Protein 6M6S (pdb70)

Structure (mmCIF, N/CA/C/O backbone):
data_6M6S
#
_entry.id   6M6S
#
_cell.length_a   33.775
_cell.length_b   93.090
_cell.length_c   133.823
_cell.angle_alpha   90.00
_cell.angle_beta   90.00
_cell.angle_gamma   90.00
#
_symmetry.space_group_name_H-M   'P 2 21 21'
#
loop_
_entity.id
_entity.type
_entity.pdbx_description
1 polymer 'Dicer Related Helicase'
2 polymer "RNA (5'-R(*(GTP)P*GP*CP*GP*CP*GP*CP*GP*CP*GP*CP*C)-3')"
3 non-polymer 'ZINC ION'
4 water water
#
loop_
_atom_site.group_PDB
_atom_site.id
_atom_site.type_symbol
_atom_site.label_atom_id
_atom_site.label_alt_id
_atom_site.label_comp_id
_atom_site.label_asym_id
_atom_site.label_entity_id
_atom_site.label_seq_id
_atom_site.pdbx_PDB_ins_code
_atom_site.Cartn_x
_atom_site.Cartn_y
_atom_site.Cartn_z
_atom_site.occupancy
_atom_site.B_iso_or_equiv
_atom_site.auth_seq_id
_atom_site.auth_comp_id
_atom_site.auth_asym_id
_atom_site.auth_atom_id
_atom_site.pdbx_PDB_model_num
ATOM 1 N N . ASN A 1 7 ? -26.870 -4.905 15.637 1.00 54.78 945 ASN A N 1
ATOM 2 C CA . ASN A 1 7 ? -26.058 -5.956 15.031 1.00 51.36 945 ASN A CA 1
ATOM 3 C C . ASN A 1 7 ? -24.556 -5.644 15.213 1.00 47.85 945 ASN A C 1
ATOM 4 O O . ASN A 1 7 ? -24.131 -4.500 14.993 1.00 50.06 945 ASN A O 1
ATOM 6 N N . LYS A 1 8 ? -23.776 -6.639 15.651 1.00 40.20 946 LYS A N 1
ATOM 7 C CA . LYS A 1 8 ? -22.355 -6.429 15.892 1.00 33.36 946 LYS A CA 1
ATOM 8 C C . LYS A 1 8 ? -21.558 -6.723 14.616 1.00 29.99 946 LYS A C 1
ATOM 9 O O . LYS A 1 8 ? -21.565 -7.848 14.077 1.00 29.56 946 LYS A O 1
ATOM 11 N N . ILE A 1 9 ? -20.874 -5.686 14.139 1.00 25.45 947 ILE A N 1
ATOM 12 C CA . ILE A 1 9 ? -20.070 -5.727 12.926 1.00 18.13 947 ILE A CA 1
ATOM 13 C C . ILE A 1 9 ? -18.608 -5.914 13.373 1.00 15.87 947 ILE A C 1
ATOM 14 O O . ILE A 1 9 ? -18.195 -5.305 14.394 1.00 20.21 947 ILE A O 1
ATOM 19 N N . TYR A 1 10 ? -17.857 -6.768 12.672 1.00 13.99 948 TYR A N 1
ATOM 20 C CA . TYR A 1 10 ? -16.446 -7.001 12.965 1.00 14.63 948 TYR A CA 1
ATOM 21 C C . TYR A 1 10 ? -15.574 -6.563 11.808 1.00 17.49 948 TYR A C 1
ATOM 22 O O . TYR A 1 10 ? -15.991 -6.643 10.626 1.00 16.88 948 TYR A O 1
ATOM 31 N N . LYS A 1 11 ? -14.353 -6.117 12.110 1.00 12.59 949 LYS A N 1
ATOM 32 C CA . LYS A 1 11 ? -13.366 -5.967 11.011 1.00 12.28 949 LYS A CA 1
ATOM 33 C C . LYS A 1 11 ? -12.565 -7.251 10.915 1.00 12.78 949 LYS A C 1
ATOM 34 O O . LYS A 1 11 ? -12.294 -7.886 11.953 1.00 14.29 949 LYS A O 1
ATOM 40 N N . LEU A 1 12 ? -12.256 -7.685 9.687 1.00 9.54 950 LEU A N 1
ATOM 41 C CA . LEU A 1 12 ? -11.477 -8.896 9.430 1.00 9.68 950 LEU A CA 1
ATOM 42 C C . LEU A 1 12 ? -10.063 -8.430 9.054 1.00 14.45 950 LEU A C 1
ATOM 43 O O . LEU A 1 12 ? -9.912 -7.647 8.100 1.00 14.18 950 LEU A O 1
ATOM 48 N N . MET A 1 13 ? -9.063 -8.786 9.873 1.00 11.98 951 MET A N 1
ATOM 49 C CA . MET A 1 13 ? -7.689 -8.279 9.682 1.00 11.06 951 MET A CA 1
ATOM 50 C C . MET A 1 13 ? -6.744 -9.414 9.457 1.00 11.88 951 MET A C 1
ATOM 51 O O . MET A 1 13 ? -6.970 -10.559 9.888 1.00 12.80 951 MET A O 1
ATOM 56 N N . CYS A 1 14 ? -5.604 -9.104 8.815 1.00 10.72 952 CYS A N 1
ATOM 57 C CA . CYS A 1 14 ? -4.526 -10.105 8.696 1.00 9.07 952 CYS A CA 1
ATOM 58 C C . CYS A 1 14 ? -4.045 -10.441 10.076 1.00 13.23 952 CYS A C 1
ATOM 59 O O . CYS A 1 14 ? -3.667 -9.542 10.833 1.00 14.76 952 CYS A O 1
ATOM 62 N N . SER A 1 15 ? -3.959 -11.743 10.373 1.00 13.18 953 SER A N 1
ATOM 63 C CA A SER A 1 15 ? -3.493 -12.203 11.703 0.55 16.48 953 SER A CA 1
ATOM 64 C CA B SER A 1 15 ? -3.483 -12.162 11.714 0.45 15.65 953 SER A CA 1
ATOM 65 C C . SER A 1 15 ? -2.029 -11.856 11.976 1.00 20.05 953 SER A C 1
ATOM 66 O O . SER A 1 15 ? -1.616 -11.748 13.095 1.00 22.41 953 SER A O 1
ATOM 71 N N . ASN A 1 16 ? -1.258 -11.649 10.932 1.00 13.26 954 ASN A N 1
ATOM 72 C CA . ASN A 1 16 ? 0.159 -11.355 11.056 1.00 15.19 954 ASN A CA 1
ATOM 73 C C . ASN A 1 16 ? 0.449 -9.868 11.177 1.00 19.63 954 ASN A C 1
ATOM 74 O O . ASN A 1 16 ? 1.134 -9.469 12.112 1.00 24.21 954 ASN A O 1
ATOM 79 N N . CYS A 1 17 ? -0.023 -9.046 10.225 1.00 14.09 955 CYS A N 1
ATOM 80 C CA . CYS A 1 17 ? 0.350 -7.619 10.218 1.00 14.55 955 CYS A CA 1
ATOM 81 C C . CYS A 1 17 ? -0.746 -6.618 10.681 1.00 14.12 955 CYS A C 1
ATOM 82 O O . CYS A 1 17 ? -0.484 -5.426 10.760 1.00 17.40 955 CYS A O 1
ATOM 85 N N . SER A 1 18 ? -1.938 -7.149 10.921 1.00 14.90 956 SER A N 1
ATOM 86 C CA . SER A 1 18 ? -3.106 -6.409 11.401 1.00 13.28 956 SER A CA 1
ATOM 87 C C . SER A 1 18 ? -3.696 -5.393 10.439 1.00 19.30 956 SER A C 1
ATOM 88 O O . SER A 1 18 ? -4.417 -4.496 10.886 1.00 23.88 956 SER A O 1
ATOM 91 N N . LYS A 1 19 ? -3.401 -5.489 9.153 1.00 13.40 957 LYS A N 1
ATOM 92 C CA . LYS A 1 19 ? -4.095 -4.643 8.204 1.00 11.03 957 LYS A CA 1
ATOM 93 C C . LYS A 1 19 ? -5.487 -5.209 7.930 1.00 12.61 957 LYS A C 1
ATOM 94 O O . LYS A 1 19 ? -5.722 -6.422 7.944 1.00 15.32 957 LYS A O 1
ATOM 100 N N . GLU A 1 20 ? -6.401 -4.290 7.609 1.00 12.43 958 GLU A N 1
ATOM 101 C CA . GLU A 1 20 ? -7.823 -4.638 7.481 1.00 11.25 958 GLU A CA 1
ATOM 102 C C . GLU A 1 20 ? -8.098 -5.166 6.081 1.00 13.38 958 GLU A C 1
ATOM 103 O O . GLU A 1 20 ? -7.615 -4.554 5.104 1.00 15.62 958 GLU A O 1
ATOM 109 N N . PHE A 1 21 ? -8.837 -6.273 5.947 1.00 10.32 959 PHE A N 1
ATOM 110 C CA . PHE A 1 21 ? -9.279 -6.720 4.603 1.00 11.24 959 PHE A CA 1
ATOM 111 C C . PHE A 1 21 ? -10.717 -6.287 4.336 1.00 13.88 959 PHE A C 1
ATOM 112 O O . PHE A 1 21 ? -10.989 -5.729 3.273 1.00 16.57 959 PHE A O 1
ATOM 120 N N . CYS A 1 22 ? -11.656 -6.453 5.277 1.00 12.61 960 CYS A N 1
ATOM 121 C CA . CYS A 1 22 ? -13.055 -6.141 4.987 1.00 11.62 960 CYS A CA 1
ATOM 122 C C . CYS A 1 22 ? -13.881 -6.269 6.226 1.00 13.62 960 CYS A C 1
ATOM 123 O O . CYS A 1 22 ? -13.336 -6.629 7.261 1.00 17.18 960 CYS A O 1
ATOM 126 N N . LYS A 1 23 ? -15.148 -5.909 6.150 1.00 13.81 961 LYS A N 1
ATOM 127 C CA A LYS A 1 23 ? -16.054 -6.088 7.291 0.62 15.10 961 LYS A CA 1
ATOM 128 C CA B LYS A 1 23 ? -16.065 -6.072 7.285 0.38 15.09 961 LYS A CA 1
ATOM 129 C C . LYS A 1 23 ? -16.801 -7.411 7.221 1.00 14.23 961 LYS A C 1
ATOM 130 O O . LYS A 1 23 ? -16.989 -7.980 6.162 1.00 13.88 961 LYS A O 1
ATOM 141 N N . SER A 1 24 ? -17.266 -7.871 8.395 1.00 12.27 962 SER A N 1
ATOM 142 C CA . SER A 1 24 ? -17.915 -9.186 8.521 1.00 12.84 962 SER A CA 1
ATOM 143 C C . SER A 1 24 ? -19.188 -9.291 7.645 1.00 18.32 962 SER A C 1
ATOM 144 O O . SER A 1 24 ? -19.554 -10.401 7.213 1.00 15.46 962 SER A O 1
ATOM 147 N N . ILE A 1 25 ? -19.840 -8.164 7.383 1.00 14.67 963 ILE A N 1
ATOM 148 C CA . ILE A 1 25 ? -21.135 -8.155 6.687 1.00 14.67 963 ILE A CA 1
ATOM 149 C C . ILE A 1 25 ? -20.932 -8.619 5.229 1.00 16.33 963 ILE A C 1
ATOM 150 O O . ILE A 1 25 ? -21.939 -8.882 4.548 1.00 17.30 963 ILE A O 1
ATOM 155 N N . TYR A 1 26 ? -19.682 -8.679 4.754 1.00 13.47 964 TYR A N 1
ATOM 156 C CA . TYR A 1 26 ? -19.402 -9.101 3.356 1.00 14.21 964 TYR A CA 1
ATOM 157 C C . TYR A 1 26 ? -19.045 -10.569 3.207 1.00 13.11 964 TYR A C 1
ATOM 158 O O . TYR A 1 26 ? -18.834 -11.057 2.073 1.00 15.28 964 TYR A O 1
ATOM 167 N N . ILE A 1 27 ? -18.964 -11.321 4.308 1.00 11.82 965 ILE A N 1
ATOM 168 C CA . ILE A 1 27 ? -18.659 -12.726 4.194 1.00 10.00 965 ILE A CA 1
ATOM 169 C C . ILE A 1 27 ? -19.961 -13.482 4.028 1.00 13.77 965 ILE A C 1
ATOM 170 O O . ILE A 1 27 ? -20.876 -13.350 4.854 1.00 13.52 965 ILE A O 1
ATOM 175 N N . LYS A 1 28 ? -20.085 -14.274 2.946 1.00 14.70 966 LYS A N 1
ATOM 176 C CA . LYS A 1 28 ? -21.288 -15.039 2.699 1.00 12.17 966 LYS A CA 1
ATOM 177 C C . LYS A 1 28 ? -20.898 -16.424 2.176 1.00 14.40 966 LYS A C 1
ATOM 178 O O . LYS A 1 28 ? -19.786 -16.591 1.630 1.00 12.35 966 LYS A O 1
ATOM 184 N N . LYS A 1 29 ? -21.770 -17.418 2.426 1.00 11.90 967 LYS A N 1
ATOM 185 C CA . LYS A 1 29 ? -21.440 -18.832 2.102 1.00 12.58 967 LYS A CA 1
ATOM 186 C C . LYS A 1 29 ? -22.044 -19.292 0.779 1.00 15.05 967 LYS A C 1
ATOM 187 O O . LYS A 1 29 ? -23.188 -18.951 0.456 1.00 17.14 967 LYS A O 1
ATOM 193 N N . VAL A 1 30 ? -21.294 -20.163 0.092 1.00 13.39 968 VAL A N 1
ATOM 194 C CA . VAL A 1 30 ? -21.799 -20.850 -1.103 1.00 13.90 968 VAL A CA 1
ATOM 195 C C . VAL A 1 30 ? -21.418 -22.321 -0.912 1.00 18.38 968 VAL A C 1
ATOM 196 O O . VAL A 1 30 ? -20.221 -22.621 -1.007 1.00 15.93 968 VAL A O 1
ATOM 200 N N . PHE A 1 31 ? -22.381 -23.209 -0.600 1.00 18.14 969 PHE A N 1
ATOM 201 C CA . PHE A 1 31 ? -22.028 -24.629 -0.305 1.00 17.01 969 PHE A CA 1
ATOM 202 C C . PHE A 1 31 ? -20.800 -24.746 0.603 1.00 20.29 969 PHE A C 1
ATOM 203 O O . PHE A 1 31 ? -19.811 -25.447 0.308 1.00 18.10 969 PHE A O 1
ATOM 211 N N . SER A 1 32 ? -20.858 -24.014 1.720 1.00 15.53 970 SER A N 1
ATOM 212 C CA . SER A 1 32 ? -19.826 -24.080 2.763 1.00 14.61 970 SER A CA 1
ATOM 213 C C . SER A 1 32 ? -18.447 -23.551 2.390 1.00 14.14 970 SER A C 1
ATOM 214 O O . SER A 1 32 ? -17.476 -23.769 3.148 1.00 14.20 970 SER A O 1
ATOM 217 N N . ASN A 1 33 ? -18.381 -22.768 1.305 1.00 12.46 971 ASN A N 1
ATOM 218 C CA . ASN A 1 33 ? -17.227 -21.981 0.965 1.00 12.56 971 ASN A CA 1
ATOM 219 C C . ASN A 1 33 ? -17.521 -20.562 1.437 1.00 13.67 971 ASN A C 1
ATOM 220 O O . ASN A 1 33 ? -18.545 -19.972 1.011 1.00 12.79 971 ASN A O 1
ATOM 225 N N . TYR A 1 34 ? -16.650 -20.008 2.253 1.00 10.96 972 TYR A N 1
ATOM 226 C CA . TYR A 1 34 ? -16.885 -18.682 2.843 1.00 8.65 972 TYR A CA 1
ATOM 227 C C . TYR A 1 34 ? -16.150 -17.645 2.091 1.00 9.91 972 TYR A C 1
ATOM 228 O O . TYR A 1 34 ? -14.900 -17.606 2.100 1.00 11.04 972 TYR A O 1
ATOM 237 N N . MET A 1 35 ? -16.903 -16.848 1.302 1.00 11.55 973 MET A N 1
ATOM 238 C CA . MET A 1 35 ? -16.266 -15.952 0.320 1.00 9.53 973 MET A CA 1
ATOM 239 C C . MET A 1 35 ? -16.526 -14.497 0.657 1.00 13.21 973 MET A C 1
ATOM 240 O O . MET A 1 35 ? -17.493 -14.149 1.407 1.00 12.44 973 MET A O 1
ATOM 245 N N . VAL A 1 36 ? -15.739 -13.609 0.052 1.00 12.21 974 VAL A N 1
ATOM 246 C CA . VAL A 1 36 ? -15.860 -12.195 0.376 1.00 10.43 974 VAL A CA 1
ATOM 247 C C . VAL A 1 36 ? -16.624 -11.563 -0.756 1.00 12.68 974 VAL A C 1
ATOM 248 O O . VAL A 1 36 ? -16.210 -11.710 -1.920 1.00 13.28 974 VAL A O 1
ATOM 252 N N . PHE A 1 37 ? -17.649 -10.776 -0.451 1.00 11.83 975 PHE A N 1
ATOM 253 C CA . PHE A 1 37 ? -18.451 -10.161 -1.514 1.00 11.69 975 PHE A CA 1
ATOM 254 C C . PHE A 1 37 ? -18.369 -8.635 -1.430 1.00 14.64 975 PHE A C 1
ATOM 255 O O . PHE A 1 37 ? -19.295 -7.950 -1.908 1.00 20.69 975 PHE A O 1
ATOM 263 N N . ASP A 1 38 ? -17.209 -8.106 -0.960 1.00 14.86 976 ASP A N 1
ATOM 264 C CA . ASP A 1 38 ? -16.950 -6.656 -0.985 1.00 14.60 976 ASP A CA 1
ATOM 265 C C . ASP A 1 38 ? -15.986 -6.415 -2.145 1.00 13.04 976 ASP A C 1
ATOM 266 O O . ASP A 1 38 ? -14.861 -6.897 -2.113 1.00 15.02 976 ASP A O 1
ATOM 271 N N . PRO A 1 39 ? -16.421 -5.732 -3.211 1.00 17.25 977 PRO A N 1
ATOM 272 C CA . PRO A 1 39 ? -15.477 -5.629 -4.336 1.00 17.09 977 PRO A CA 1
ATOM 273 C C . PRO A 1 39 ? -14.183 -4.866 -3.953 1.00 19.86 977 PRO A C 1
ATOM 274 O O . PRO A 1 39 ? -13.166 -5.050 -4.631 1.00 20.94 977 PRO A O 1
ATOM 278 N N . SER A 1 40 ? -14.225 -4.037 -2.902 1.00 17.34 978 SER A N 1
ATOM 279 C CA . SER A 1 40 ? -13.055 -3.302 -2.432 1.00 20.70 978 SER A CA 1
ATOM 280 C C . SER A 1 40 ? -11.936 -4.177 -1.876 1.00 16.87 978 SER A C 1
ATOM 281 O O . SER A 1 40 ? -10.756 -3.742 -1.719 1.00 17.35 978 SER A O 1
ATOM 284 N N . VAL A 1 41 ? -12.247 -5.436 -1.557 1.00 13.80 979 VAL A N 1
ATOM 285 C CA . VAL A 1 41 ? -11.282 -6.242 -0.809 1.00 10.75 979 VAL A CA 1
ATOM 286 C C . VAL A 1 41 ? -10.065 -6.588 -1.677 1.00 10.87 979 VAL A C 1
ATOM 287 O O . VAL A 1 41 ? -8.926 -6.806 -1.178 1.00 12.62 979 VAL A O 1
ATOM 291 N N . TRP A 1 42 ? -10.263 -6.597 -3.022 1.00 13.28 980 TRP A N 1
ATOM 292 C CA . TRP A 1 42 ? -9.164 -6.915 -3.887 1.00 10.94 980 TRP A CA 1
ATOM 293 C C . TRP A 1 42 ? -8.010 -5.909 -3.767 1.00 11.04 980 TRP A C 1
ATOM 294 O O . TRP A 1 42 ? -6.875 -6.273 -4.071 1.00 12.25 980 TRP A O 1
ATOM 305 N N . ARG A 1 43 ? -8.266 -4.665 -3.341 1.00 12.56 981 ARG A N 1
ATOM 306 C CA . ARG A 1 43 ? -7.193 -3.689 -3.182 1.00 12.02 981 ARG A CA 1
ATOM 307 C C . ARG A 1 43 ? -6.158 -4.151 -2.133 1.00 11.02 981 ARG A C 1
ATOM 308 O O . ARG A 1 43 ? -5.030 -3.606 -2.108 1.00 13.46 981 ARG A O 1
ATOM 316 N N . PHE A 1 44 ? -6.578 -5.084 -1.265 1.00 10.16 982 PHE A N 1
ATOM 317 C CA . PHE A 1 44 ? -5.695 -5.503 -0.175 1.00 10.50 982 PHE A CA 1
ATOM 318 C C . PHE A 1 44 ? -5.133 -6.898 -0.362 1.00 12.34 982 PHE A C 1
ATOM 319 O O . PHE A 1 44 ? -4.600 -7.500 0.572 1.00 12.38 982 PHE A O 1
ATOM 327 N N . LEU A 1 45 ? -5.093 -7.376 -1.608 1.00 13.67 983 LEU A N 1
ATOM 328 C CA . LEU A 1 45 ? -4.650 -8.733 -1.893 1.00 14.55 983 LEU A CA 1
ATOM 329 C C . LEU A 1 45 ? -3.731 -8.754 -3.087 1.00 17.86 983 LEU A C 1
ATOM 330 O O . LEU A 1 45 ? -4.031 -8.121 -4.120 1.00 22.49 983 LEU A O 1
ATOM 335 N N . HIS A 1 46 ? -2.596 -9.438 -2.978 1.00 15.27 984 HIS A N 1
ATOM 336 C CA . HIS A 1 46 ? -1.841 -9.826 -4.177 1.00 13.36 984 HIS A CA 1
ATOM 337 C C . HIS A 1 46 ? -2.475 -11.087 -4.692 1.00 12.94 984 HIS A C 1
ATOM 338 O O . HIS A 1 46 ? -2.857 -11.972 -3.912 1.00 15.65 984 HIS A O 1
ATOM 345 N N . VAL A 1 47 ? -2.471 -11.259 -6.018 1.00 13.96 985 VAL A N 1
ATOM 346 C CA . VAL A 1 47 ? -3.019 -12.463 -6.651 1.00 17.04 985 VAL A CA 1
ATOM 347 C C . VAL A 1 47 ? -1.876 -13.098 -7.415 1.00 20.83 985 VAL A C 1
ATOM 348 O O . VAL A 1 47 ? -1.204 -12.453 -8.265 1.00 21.97 985 VAL A O 1
ATOM 352 N N . GLU A 1 48 ? -1.620 -14.384 -7.166 1.00 16.80 986 GLU A N 1
ATOM 353 C CA A GLU A 1 48 ? -0.505 -15.051 -7.829 0.49 17.62 986 GLU A CA 1
ATOM 354 C CA B GLU A 1 48 ? -0.489 -15.047 -7.797 0.51 18.59 986 GLU A CA 1
ATOM 355 C C . GLU A 1 48 ? -0.868 -16.434 -8.275 1.00 17.87 986 GLU A C 1
ATOM 356 O O . GLU A 1 48 ? -1.493 -17.194 -7.520 1.00 19.66 986 GLU A O 1
ATOM 367 N N . SER A 1 49 ? -0.467 -16.772 -9.487 1.00 17.93 987 SER A N 1
ATOM 368 C CA . SER A 1 49 ? -0.789 -18.092 -10.043 1.00 20.02 987 SER A CA 1
ATOM 369 C C . SER A 1 49 ? -0.041 -19.190 -9.309 1.00 26.84 987 SER A C 1
ATOM 370 O O . SER A 1 49 ? 1.128 -19.005 -8.995 1.00 32.19 987 SER A O 1
ATOM 373 N N . LYS A 1 50 ? -0.713 -20.315 -9.019 1.00 26.48 988 LYS A N 1
ATOM 374 C CA . LYS A 1 50 ? -0.034 -21.523 -8.496 1.00 29.75 988 LYS A CA 1
ATOM 375 C C . LYS A 1 50 ? 0.735 -22.321 -9.541 1.00 33.62 988 LYS A C 1
ATOM 376 O O . LYS A 1 50 ? 1.490 -23.242 -9.199 1.00 37.28 988 LYS A O 1
ATOM 382 N N . ARG A 1 51 ? 0.533 -21.995 -10.815 1.00 31.31 989 ARG A N 1
ATOM 383 C CA . ARG A 1 51 ? 1.088 -22.805 -11.913 1.00 33.56 989 ARG A CA 1
ATOM 384 C C . ARG A 1 51 ? 0.831 -24.298 -11.684 1.00 34.58 989 ARG A C 1
ATOM 385 O O . ARG A 1 51 ? 1.710 -25.156 -11.953 1.00 37.01 989 ARG A O 1
ATOM 393 N N . LYS A 1 52 ? -0.395 -24.585 -11.246 1.00 29.16 990 LYS A N 1
ATOM 394 C CA . LYS A 1 52 ? -0.864 -25.952 -11.036 1.00 34.75 990 LYS A CA 1
ATOM 395 C C . LYS A 1 52 ? -2.392 -25.929 -10.926 1.00 30.63 990 LYS A C 1
ATOM 396 O O . LYS A 1 52 ? -2.962 -25.298 -10.008 1.00 26.78 990 LYS A O 1
ATOM 402 N N . VAL A 1 53 ? -3.063 -26.554 -11.889 1.00 28.59 991 VAL A N 1
ATOM 403 C CA . VAL A 1 53 ? -4.524 -26.572 -11.853 1.00 24.77 991 VAL A CA 1
ATOM 404 C C . VAL A 1 53 ? -5.031 -27.434 -10.699 1.00 26.03 991 VAL A C 1
ATOM 405 O O . VAL A 1 53 ? -4.442 -28.472 -10.403 1.00 28.01 991 VAL A O 1
ATOM 409 N N . SER A 1 54 ? -6.140 -27.018 -10.078 1.00 25.10 992 SER A N 1
ATOM 410 C CA . SER A 1 54 ? -6.774 -27.819 -9.035 1.00 22.36 992 SER A CA 1
ATOM 411 C C . SER A 1 54 ? -7.077 -29.228 -9.473 1.00 23.13 992 SER A C 1
ATOM 412 O O . SER A 1 54 ? -7.393 -29.488 -10.635 1.00 25.49 992 SER A O 1
ATOM 415 N N . LYS A 1 55 ? -6.987 -30.147 -8.516 1.00 24.00 993 LYS A N 1
ATOM 416 C CA . LYS A 1 55 ? -7.527 -31.474 -8.715 1.00 26.94 993 LYS A CA 1
ATOM 417 C C . LYS A 1 55 ? -9.056 -31.451 -8.756 1.00 26.51 993 LYS A C 1
ATOM 418 O O . LYS A 1 55 ? -9.642 -32.327 -9.371 1.00 28.70 993 LYS A O 1
ATOM 424 N N . TYR A 1 56 ? -9.691 -30.458 -8.131 1.00 24.29 994 TYR A N 1
ATOM 425 C CA . TYR A 1 56 ? -11.160 -30.379 -8.175 1.00 24.57 994 TYR A CA 1
ATOM 426 C C . TYR A 1 56 ? -11.575 -29.642 -9.463 1.00 21.38 994 TYR A C 1
ATOM 427 O O . TYR A 1 56 ? -11.249 -28.439 -9.586 1.00 24.11 994 TYR A O 1
ATOM 436 N N . LEU A 1 57 ? -12.258 -30.360 -10.374 1.00 24.37 995 LEU A N 1
ATOM 437 C CA . LEU A 1 57 ? -12.624 -29.780 -11.657 1.00 27.80 995 LEU A CA 1
ATOM 438 C C . LEU A 1 57 ? -14.127 -29.729 -11.797 1.00 24.63 995 LEU A C 1
ATOM 439 O O . LEU A 1 57 ? -14.762 -30.774 -11.978 1.00 34.84 995 LEU A O 1
ATOM 444 N N . SER A 1 58 ? -14.691 -28.529 -11.787 1.00 27.79 996 SER A N 1
ATOM 445 C CA . SER A 1 58 ? -16.124 -28.385 -12.005 1.00 28.72 996 SER A CA 1
ATOM 446 C C . SER A 1 58 ? -16.382 -27.076 -12.759 1.00 28.75 996 SER A C 1
ATOM 447 O O . SER A 1 58 ? -15.518 -26.208 -12.794 1.00 33.23 996 SER A O 1
ATOM 450 N N . GLU A 1 59 ? -17.544 -26.929 -13.394 1.00 27.86 997 GLU A N 1
ATOM 451 C CA . GLU A 1 59 ? -17.850 -25.634 -14.012 1.00 31.10 997 GLU A CA 1
ATOM 452 C C . GLU A 1 59 ? -18.201 -24.520 -13.033 1.00 31.87 997 GLU A C 1
ATOM 453 O O . GLU A 1 59 ? -17.796 -23.368 -13.238 1.00 30.34 997 GLU A O 1
ATOM 459 N N . ASP A 1 60 ? -18.931 -24.879 -11.977 1.00 28.29 998 ASP A N 1
ATOM 460 C CA . ASP A 1 60 ? -19.542 -23.893 -11.081 1.00 26.09 998 ASP A CA 1
ATOM 461 C C . ASP A 1 60 ? -18.699 -23.444 -9.894 1.00 22.53 998 ASP A C 1
ATOM 462 O O . ASP A 1 60 ? -19.084 -22.493 -9.171 1.00 23.48 998 ASP A O 1
ATOM 467 N N . ASN A 1 61 ? -17.562 -24.121 -9.657 1.00 21.39 999 ASN A N 1
ATOM 468 C CA . ASN A 1 61 ? -16.745 -23.799 -8.473 1.00 16.73 999 ASN A CA 1
ATOM 469 C C . ASN A 1 61 ? -15.308 -24.180 -8.822 1.00 20.46 999 ASN A C 1
ATOM 470 O O . ASN A 1 61 ? -14.989 -25.371 -8.917 1.00 23.27 999 ASN A O 1
ATOM 475 N N . GLN A 1 62 ? -14.503 -23.178 -9.156 1.00 17.39 1000 GLN A N 1
ATOM 476 C CA . GLN A 1 62 ? -13.156 -23.410 -9.691 1.00 19.35 1000 GLN A CA 1
ATOM 477 C C . GLN A 1 62 ? -12.131 -22.748 -8.766 1.00 14.83 1000 GLN A C 1
ATOM 478 O O . GLN A 1 62 ? -12.059 -21.504 -8.684 1.00 14.90 1000 GLN A O 1
ATOM 484 N N . PRO A 1 63 ? -11.326 -23.540 -8.032 1.00 14.81 1001 PRO A N 1
ATOM 485 C CA . PRO A 1 63 ? -10.211 -22.941 -7.276 1.00 16.48 1001 PRO A CA 1
ATOM 486 C C . PRO A 1 63 ? -9.082 -22.461 -8.208 1.00 14.78 1001 PRO A C 1
ATOM 487 O O . PRO A 1 63 ? -8.686 -23.234 -9.087 1.00 18.83 1001 PRO A O 1
ATOM 491 N N . LEU A 1 64 ? -8.664 -21.183 -8.049 1.00 14.46 1002 LEU A N 1
ATOM 492 C CA . LEU A 1 64 ? -7.763 -20.570 -9.011 1.00 16.96 1002 LEU A CA 1
ATOM 493 C C . LEU A 1 64 ? -6.560 -20.033 -8.231 1.00 16.06 1002 LEU A C 1
ATOM 494 O O . LEU A 1 64 ? -5.989 -20.780 -7.444 1.00 16.17 1002 LEU A O 1
ATOM 499 N N . SER A 1 65 ? -6.198 -18.768 -8.427 1.00 15.93 1003 SER A N 1
ATOM 500 C CA . SER A 1 65 ? -4.905 -18.198 -7.942 1.00 14.53 1003 SER A CA 1
ATOM 501 C C . SER A 1 65 ? -4.848 -18.128 -6.433 1.00 12.73 1003 SER A C 1
ATOM 502 O O . SER A 1 65 ? -5.871 -17.984 -5.770 1.00 14.74 1003 SER A O 1
ATOM 505 N N . ASP A 1 66 ? -3.642 -18.198 -5.885 1.00 15.65 1004 ASP A N 1
ATOM 506 C CA . ASP A 1 66 ? -3.500 -17.909 -4.441 1.00 15.16 1004 ASP A CA 1
ATOM 507 C C . ASP A 1 66 ? -3.658 -16.431 -4.189 1.00 13.77 1004 ASP A C 1
ATOM 508 O O . ASP A 1 66 ? -3.475 -15.622 -5.100 1.00 16.20 1004 ASP A O 1
ATOM 513 N N . ILE A 1 67 ? -4.009 -16.064 -2.949 1.00 12.33 1005 ILE A N 1
ATOM 514 C CA . ILE A 1 67 ? -4.070 -14.644 -2.572 1.00 11.90 1005 ILE A CA 1
ATOM 515 C C . ILE A 1 67 ? -3.186 -14.416 -1.349 1.00 11.78 1005 ILE A C 1
ATOM 516 O O . ILE A 1 67 ? -3.147 -15.311 -0.457 1.00 13.33 1005 ILE A O 1
ATOM 521 N N . LYS A 1 68 ? -2.461 -13.287 -1.387 1.00 13.04 1006 LYS A N 1
ATOM 522 C CA . LYS A 1 68 ? -1.506 -12.935 -0.329 1.00 12.53 1006 LYS A CA 1
ATOM 523 C C . LYS A 1 68 ? -1.895 -11.599 0.240 1.00 14.70 1006 LYS A C 1
ATOM 524 O O . LYS A 1 68 ? -2.425 -10.706 -0.435 1.00 15.56 1006 LYS A O 1
ATOM 530 N N . CYS A 1 69 ? -1.606 -11.410 1.525 1.00 9.16 1007 CYS A N 1
ATOM 531 C CA . CYS A 1 69 ? -1.830 -10.074 2.110 1.00 10.44 1007 CYS A CA 1
ATOM 532 C C . CYS A 1 69 ? -0.994 -9.039 1.330 1.00 12.47 1007 CYS A C 1
ATOM 533 O O . CYS A 1 69 ? 0.250 -9.187 1.155 1.00 12.00 1007 CYS A O 1
ATOM 536 N N . PHE A 1 70 ? -1.672 -7.935 0.949 1.00 12.20 1008 PHE A N 1
ATOM 537 C CA . PHE A 1 70 ? -0.982 -6.869 0.206 1.00 16.01 1008 PHE A CA 1
ATOM 538 C C . PHE A 1 70 ? 0.214 -6.288 0.946 1.00 16.09 1008 PHE A C 1
ATOM 539 O O . PHE A 1 70 ? 1.181 -5.861 0.325 1.00 17.13 1008 PHE A O 1
ATOM 547 N N . HIS A 1 71 ? 0.158 -6.252 2.286 1.00 13.18 1009 HIS A N 1
ATOM 548 C CA . HIS A 1 71 ? 1.188 -5.605 3.040 1.00 12.54 1009 HIS A CA 1
ATOM 549 C C . HIS A 1 71 ? 2.315 -6.555 3.491 1.00 14.58 1009 HIS A C 1
ATOM 550 O O . HIS A 1 71 ? 3.497 -6.206 3.271 1.00 19.13 1009 HIS A O 1
ATOM 557 N N . CYS A 1 72 ? 1.963 -7.708 4.096 1.00 12.70 1010 CYS A N 1
ATOM 558 C CA . CYS A 1 72 ? 3.017 -8.577 4.680 1.00 16.43 1010 CYS A CA 1
ATOM 559 C C . CYS A 1 72 ? 3.338 -9.795 3.754 1.00 16.53 1010 CYS A C 1
ATOM 560 O O . CYS A 1 72 ? 4.302 -10.555 4.010 1.00 16.37 1010 CYS A O 1
ATOM 563 N N . LYS A 1 73 ? 2.513 -9.966 2.719 1.00 13.48 1011 LYS A N 1
ATOM 564 C CA . LYS A 1 73 ? 2.672 -11.013 1.712 1.00 13.46 1011 LYS A CA 1
ATOM 565 C C . LYS A 1 73 ? 2.463 -12.448 2.163 1.00 13.07 1011 LYS A C 1
ATOM 566 O O . LYS A 1 73 ? 2.750 -13.384 1.401 1.00 16.93 1011 LYS A O 1
ATOM 572 N N . LEU A 1 74 ? 2.000 -12.685 3.382 1.00 12.56 1012 LEU A N 1
ATOM 573 C CA . LEU A 1 74 ? 1.674 -14.057 3.765 1.00 13.22 1012 LEU A CA 1
ATOM 574 C C . LEU A 1 74 ? 0.489 -14.552 2.948 1.00 14.49 1012 LEU A C 1
ATOM 575 O O . LEU A 1 74 ? -0.441 -13.789 2.574 1.00 14.43 1012 LEU A O 1
ATOM 580 N N . ASP A 1 75 ? 0.472 -15.859 2.694 1.00 13.09 1013 ASP A N 1
ATOM 581 C CA . ASP A 1 75 ? -0.726 -16.386 2.052 1.00 14.16 1013 ASP A CA 1
ATOM 582 C C . ASP A 1 75 ? -1.950 -16.384 2.961 1.00 15.40 1013 ASP A C 1
ATOM 583 O O . ASP A 1 75 ? -1.891 -16.822 4.135 1.00 15.83 1013 ASP A O 1
ATOM 588 N N . VAL A 1 76 ? -3.067 -15.871 2.432 1.00 11.30 1014 VAL A N 1
ATOM 589 C CA . VAL A 1 76 ? -4.301 -15.700 3.229 1.00 9.80 1014 VAL A CA 1
ATOM 590 C C . VAL A 1 76 ? -5.525 -16.446 2.650 1.00 10.23 1014 VAL A C 1
ATOM 591 O O . VAL A 1 76 ? -6.635 -16.288 3.160 1.00 13.52 1014 VAL A O 1
ATOM 595 N N . GLY A 1 77 ? -5.331 -17.287 1.637 1.00 11.74 1015 GLY A N 1
ATOM 596 C CA . GLY A 1 77 ? -6.451 -18.100 1.102 1.00 10.72 1015 GLY A CA 1
ATOM 597 C C . GLY A 1 77 ? -6.231 -18.256 -0.395 1.00 11.22 1015 GLY A C 1
ATOM 598 O O . GLY A 1 77 ? -5.098 -18.335 -0.881 1.00 12.59 1015 GLY A O 1
ATOM 599 N N . ARG A 1 78 ? -7.359 -18.315 -1.106 1.00 9.94 1016 ARG A N 1
ATOM 600 C CA . ARG A 1 78 ? -7.304 -18.615 -2.549 1.00 9.75 1016 ARG A CA 1
ATOM 601 C C . ARG A 1 78 ? -8.441 -17.932 -3.220 1.00 14.18 1016 ARG A C 1
ATOM 602 O O . ARG A 1 78 ? -9.519 -17.778 -2.625 1.00 11.74 1016 ARG A O 1
ATOM 610 N N . ALA A 1 79 ? -8.217 -17.510 -4.470 1.00 13.66 1017 ALA A N 1
ATOM 611 C CA . ALA A 1 79 ? -9.278 -16.949 -5.291 1.00 11.71 1017 ALA A CA 1
ATOM 612 C C . ALA A 1 79 ? -9.972 -18.071 -6.079 1.00 14.12 1017 ALA A C 1
ATOM 613 O O . ALA A 1 79 ? -9.375 -19.091 -6.392 1.00 14.31 1017 ALA A O 1
ATOM 615 N N . TYR A 1 80 ? -11.263 -17.891 -6.282 1.00 11.50 1018 TYR A N 1
ATOM 616 C CA . TYR A 1 80 ? -12.083 -18.859 -7.025 1.00 14.12 1018 TYR A CA 1
ATOM 617 C C . TYR A 1 80 ? -12.900 -18.189 -8.114 1.00 13.63 1018 TYR A C 1
ATOM 618 O O . TYR A 1 80 ? -13.060 -16.956 -8.104 1.00 13.91 1018 TYR A O 1
ATOM 627 N N . LYS A 1 81 ? -13.331 -18.976 -9.131 1.00 13.89 1019 LYS A N 1
ATOM 628 C CA . LYS A 1 81 ? -14.460 -18.551 -9.942 1.00 13.89 1019 LYS A CA 1
ATOM 629 C C . LYS A 1 81 ? -15.664 -19.407 -9.524 1.00 16.36 1019 LYS A C 1
ATOM 630 O O . LYS A 1 81 ? -15.673 -20.611 -9.730 1.00 17.40 1019 LYS A O 1
ATOM 636 N N . ILE A 1 82 ? -16.630 -18.792 -8.831 1.00 14.67 1020 ILE A N 1
ATOM 637 C CA . ILE A 1 82 ? -17.829 -19.540 -8.390 1.00 17.26 1020 ILE A CA 1
ATOM 638 C C . ILE A 1 82 ? -19.009 -18.910 -9.098 1.00 18.74 1020 ILE A C 1
ATOM 639 O O . ILE A 1 82 ? -19.129 -17.679 -9.118 1.00 19.39 1020 ILE A O 1
ATOM 644 N N . ARG A 1 83 ? -19.879 -19.725 -9.676 1.00 19.58 1021 ARG A N 1
ATOM 645 C CA . ARG A 1 83 ? -20.992 -19.217 -10.478 1.00 24.26 1021 ARG A CA 1
ATOM 646 C C . ARG A 1 83 ? -20.516 -18.160 -11.519 1.00 26.41 1021 ARG A C 1
ATOM 647 O O . ARG A 1 83 ? -21.142 -17.103 -11.684 1.00 27.53 1021 ARG A O 1
ATOM 655 N N . GLY A 1 84 ? -19.383 -18.432 -12.156 1.00 19.30 1022 GLY A N 1
ATOM 656 C CA . GLY A 1 84 ? -18.847 -17.568 -13.205 1.00 19.53 1022 GLY A CA 1
ATOM 657 C C . GLY A 1 84 ? -18.258 -16.237 -12.682 1.00 18.33 1022 GLY A C 1
ATOM 658 O O . GLY A 1 84 ? -17.933 -15.352 -13.484 1.00 22.56 1022 GLY A O 1
ATOM 659 N N . THR A 1 85 ? -18.114 -16.090 -11.372 1.00 17.27 1023 THR A N 1
ATOM 660 C CA . THR A 1 85 ? -17.699 -14.825 -10.754 1.00 14.66 1023 THR A CA 1
ATOM 661 C C . THR A 1 85 ? -16.407 -14.977 -9.990 1.00 14.18 1023 THR A C 1
ATOM 662 O O . THR A 1 85 ? -16.267 -15.889 -9.162 1.00 14.74 1023 THR A O 1
ATOM 666 N N . TYR A 1 86 ? -15.473 -14.035 -10.148 1.00 14.37 1024 TYR A N 1
ATOM 667 C CA . TYR A 1 86 ? -14.220 -14.107 -9.326 1.00 12.90 1024 TYR A CA 1
ATOM 668 C C . TYR A 1 86 ? -14.449 -13.679 -7.905 1.00 14.50 1024 TYR A C 1
ATOM 669 O O . TYR A 1 86 ? -15.004 -12.619 -7.667 1.00 12.98 1024 TYR A O 1
ATOM 678 N N . LEU A 1 87 ? -14.043 -14.520 -6.963 1.00 10.76 1025 LEU A N 1
ATOM 679 C CA . LEU A 1 87 ? -14.265 -14.222 -5.524 1.00 10.64 1025 LEU A CA 1
ATOM 680 C C . LEU A 1 87 ? -13.083 -14.658 -4.704 1.00 10.00 1025 LEU A C 1
ATOM 681 O O . LEU A 1 87 ? -12.570 -15.777 -4.881 1.00 12.27 1025 LEU A O 1
ATOM 686 N N . PRO A 1 88 ? -12.696 -13.868 -3.667 1.00 10.28 1026 PRO A N 1
ATOM 687 C CA . PRO A 1 88 ? -11.651 -14.339 -2.781 1.00 11.54 1026 PRO A CA 1
ATOM 688 C C . PRO A 1 88 ? -12.230 -15.199 -1.641 1.00 10.35 1026 PRO A C 1
ATOM 689 O O . PRO A 1 88 ? -13.351 -14.916 -1.161 1.00 12.08 1026 PRO A O 1
ATOM 693 N N . GLN A 1 89 ? -11.472 -16.212 -1.227 1.00 9.92 1027 GLN A N 1
ATOM 694 C CA . GLN A 1 89 ? -11.787 -16.975 -0.013 1.00 11.14 1027 GLN A CA 1
ATOM 695 C C . GLN A 1 89 ? -10.674 -16.798 0.955 1.00 11.62 1027 GLN A C 1
ATOM 696 O O . GLN A 1 89 ? -9.585 -17.386 0.776 1.00 11.91 1027 GLN A O 1
ATOM 702 N N . LEU A 1 90 ? -10.938 -16.009 2.007 1.00 12.05 1028 LEU A N 1
ATOM 703 C CA . LEU A 1 90 ? -9.944 -15.823 3.061 1.00 10.99 1028 LEU A CA 1
ATOM 704 C C . LEU A 1 90 ? -10.021 -17.034 3.982 1.00 11.28 1028 LEU A C 1
ATOM 705 O O . LEU A 1 90 ? -11.101 -17.495 4.396 1.00 12.53 1028 LEU A O 1
ATOM 710 N N . SER A 1 91 ? -8.851 -17.583 4.305 1.00 11.36 1029 SER A N 1
ATOM 711 C CA . SER A 1 91 ? -8.751 -18.716 5.244 1.00 11.62 1029 SER A CA 1
ATOM 712 C C . SER A 1 91 ? -9.023 -18.193 6.662 1.00 12.03 1029 SER A C 1
ATOM 713 O O . SER A 1 91 ? -8.453 -17.125 7.069 1.00 12.43 1029 SER A O 1
ATOM 716 N N . VAL A 1 92 ? -9.891 -18.925 7.408 1.00 12.41 1030 VAL A N 1
ATOM 717 C CA . VAL A 1 92 ? -10.187 -18.489 8.791 1.00 11.28 1030 VAL A CA 1
ATOM 718 C C . VAL A 1 92 ? -8.937 -18.443 9.647 1.00 12.86 1030 VAL A C 1
ATOM 719 O O . VAL A 1 92 ? -8.854 -17.570 10.536 1.00 14.22 1030 VAL A O 1
ATOM 723 N N . LYS A 1 93 ? -7.945 -19.285 9.368 1.00 12.67 1031 LYS A N 1
ATOM 724 C CA . LYS A 1 93 ? -6.703 -19.250 10.147 1.00 14.67 1031 LYS A CA 1
ATOM 725 C C . LYS A 1 93 ? -5.801 -18.064 9.884 1.00 16.79 1031 LYS A C 1
ATOM 726 O O . LYS A 1 93 ? -4.925 -17.784 10.689 1.00 21.07 1031 LYS A O 1
ATOM 732 N N . ALA A 1 94 ? -6.047 -17.336 8.801 1.00 12.91 1032 ALA A N 1
ATOM 733 C CA . ALA A 1 94 ? -5.259 -16.140 8.499 1.00 12.84 1032 ALA A CA 1
ATOM 734 C C . ALA A 1 94 ? -5.836 -14.870 9.102 1.00 14.14 1032 ALA A C 1
ATOM 735 O O . ALA A 1 94 ? -5.281 -13.782 8.819 1.00 14.41 1032 ALA A O 1
ATOM 737 N N . LEU A 1 95 ? -6.978 -14.967 9.825 1.00 11.46 1033 LEU A N 1
ATOM 738 C CA . LEU A 1 95 ? -7.701 -13.758 10.215 1.00 9.83 1033 LEU A CA 1
ATOM 739 C C . LEU A 1 95 ? -7.667 -13.479 11.684 1.00 9.71 1033 LEU A C 1
ATOM 740 O O . LEU A 1 95 ? -7.667 -14.416 12.501 1.00 12.93 1033 LEU A O 1
ATOM 745 N N . THR A 1 96 ? -7.708 -12.187 11.993 1.00 10.96 1034 THR A N 1
ATOM 746 C CA . THR A 1 96 ? -8.040 -11.774 13.378 1.00 12.91 1034 THR A CA 1
ATOM 747 C C . THR A 1 96 ? -9.338 -10.960 13.269 1.00 15.62 1034 THR A C 1
ATOM 748 O O . THR A 1 96 ? -9.519 -10.162 12.342 1.00 15.96 1034 THR A O 1
ATOM 752 N N . PHE A 1 97 ? -10.267 -11.146 14.187 1.00 12.64 1035 PHE A N 1
ATOM 753 C CA . PHE A 1 97 ? -11.537 -10.431 14.159 1.00 10.92 1035 PHE A CA 1
ATOM 754 C C . PHE A 1 97 ? -11.567 -9.384 15.236 1.00 13.96 1035 PHE A C 1
ATOM 755 O O . PHE A 1 97 ? -11.221 -9.675 16.380 1.00 17.35 1035 PHE A O 1
ATOM 763 N N . VAL A 1 98 ? -11.977 -8.144 14.912 1.00 14.07 1036 VAL A N 1
ATOM 764 C CA . VAL A 1 98 ? -12.145 -7.143 15.989 1.00 15.42 1036 VAL A CA 1
ATOM 765 C C . VAL A 1 98 ? -13.536 -6.559 15.933 1.00 16.07 1036 VAL A C 1
ATOM 766 O O . VAL A 1 98 ? -13.947 -6.107 14.868 1.00 16.78 1036 VAL A O 1
ATOM 770 N N . GLN A 1 99 ? -14.289 -6.545 17.023 1.00 17.49 1037 GLN A N 1
ATOM 771 C CA . GLN A 1 99 ? -15.655 -5.988 16.965 1.00 17.76 1037 GLN A CA 1
ATOM 772 C C . GLN A 1 99 ? -15.503 -4.472 16.881 1.00 17.84 1037 GLN A C 1
ATOM 773 O O . GLN A 1 99 ? -14.685 -3.924 17.610 1.00 21.48 1037 GLN A O 1
ATOM 779 N N . GLU A 1 100 ? -16.235 -3.838 15.959 1.00 19.63 1038 GLU A N 1
ATOM 780 C CA . GLU A 1 100 ? -16.172 -2.386 15.845 1.00 18.15 1038 GLU A CA 1
ATOM 781 C C . GLU A 1 100 ? -16.484 -1.777 17.200 1.00 20.52 1038 GLU A C 1
ATOM 782 O O . GLU A 1 100 ? -17.407 -2.225 17.911 1.00 22.70 1038 GLU A O 1
ATOM 788 N N . SER A 1 101 ? -15.631 -0.833 17.587 1.00 21.38 1039 SER A N 1
ATOM 789 C CA . SER A 1 101 ? -15.771 -0.014 18.784 1.00 26.43 1039 SER A CA 1
ATOM 790 C C . SER A 1 101 ? -15.498 -0.820 20.031 1.00 24.68 1039 SER A C 1
ATOM 791 O O . SER A 1 101 ? -16.008 -0.508 21.085 1.00 25.91 1039 SER A O 1
ATOM 794 N N . ASP A 1 102 ? -14.739 -1.907 19.903 1.00 25.29 1040 ASP A N 1
ATOM 795 C CA . ASP A 1 102 ? -14.377 -2.688 21.094 1.00 30.47 1040 ASP A CA 1
ATOM 796 C C . ASP A 1 102 ? -12.847 -2.857 21.089 1.00 31.98 1040 ASP A C 1
ATOM 797 O O . ASP A 1 102 ? -12.210 -2.658 20.061 1.00 38.87 1040 ASP A O 1
ATOM 802 N N . TYR A 1 103 ? -12.230 -3.145 22.230 1.00 37.38 1041 TYR A N 1
ATOM 803 C CA . TYR A 1 103 ? -10.764 -3.255 22.186 1.00 40.63 1041 TYR A CA 1
ATOM 804 C C . TYR A 1 103 ? -10.259 -4.721 22.141 1.00 39.32 1041 TYR A C 1
ATOM 805 O O . TYR A 1 103 ? -9.053 -4.972 22.139 1.00 42.15 1041 TYR A O 1
ATOM 814 N N . SER A 1 104 ? -11.184 -5.673 22.059 1.00 24.62 1042 SER A N 1
ATOM 815 C CA . SER A 1 104 ? -10.817 -7.080 22.054 1.00 26.40 1042 SER A CA 1
ATOM 816 C C . SER A 1 104 ? -10.516 -7.611 20.670 1.00 25.62 1042 SER A C 1
ATOM 817 O O . SER A 1 104 ? -11.050 -7.118 19.657 1.00 28.19 1042 SER A O 1
ATOM 820 N N . SER A 1 105 ? -9.654 -8.619 20.590 1.00 21.36 1043 SER A N 1
ATOM 821 C CA . SER A 1 105 ? -9.468 -9.243 19.297 1.00 15.73 1043 SER A CA 1
ATOM 822 C C . SER A 1 105 ? -9.679 -10.745 19.491 1.00 16.40 1043 SER A C 1
ATOM 823 O O . SER A 1 105 ? -9.465 -11.269 20.623 1.00 17.45 1043 SER A O 1
ATOM 826 N N . MET A 1 106 ? -10.077 -11.421 18.419 1.00 13.97 1044 MET A N 1
ATOM 827 C CA . MET A 1 106 ? -10.422 -12.853 18.529 1.00 14.27 1044 MET A CA 1
ATOM 828 C C . MET A 1 106 ? -9.838 -13.554 17.313 1.00 16.42 1044 MET A C 1
ATOM 829 O O . MET A 1 106 ? -9.961 -13.113 16.189 1.00 15.77 1044 MET A O 1
ATOM 834 N N . THR A 1 107 ? -9.239 -14.708 17.540 1.00 12.55 1045 THR A N 1
ATOM 835 C CA . THR A 1 107 ? -8.963 -15.617 16.426 1.00 11.45 1045 THR 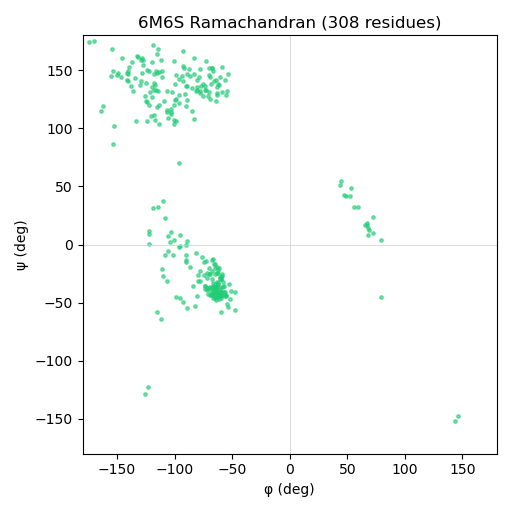A CA 1
ATOM 836 C C . THR A 1 107 ? -9.713 -16.939 16.622 1.00 11.52 1045 THR A C 1
ATOM 837 O O . THR A 1 107 ? -9.914 -17.365 17.784 1.00 12.44 1045 THR A O 1
ATOM 841 N N . LYS A 1 108 ? -10.132 -17.548 15.522 1.00 11.82 1046 LYS A N 1
ATOM 842 C CA . LYS A 1 108 ? -10.919 -18.780 15.581 1.00 12.76 1046 LYS A CA 1
ATOM 843 C C . LYS A 1 108 ? -10.322 -19.859 14.689 1.00 14.10 1046 LYS A C 1
ATOM 844 O O . LYS A 1 108 ? -9.872 -19.588 13.576 1.00 15.18 1046 LYS A O 1
ATOM 850 N N . ALA A 1 109 ? -10.359 -21.084 15.192 1.00 14.91 1047 ALA A N 1
ATOM 851 C CA . ALA A 1 109 ? -9.818 -22.214 14.448 1.00 15.23 1047 ALA A CA 1
ATOM 852 C C . ALA A 1 109 ? -10.723 -22.626 13.292 1.00 17.29 1047 ALA A C 1
ATOM 853 O O . ALA A 1 109 ? -10.240 -23.245 12.328 1.00 17.87 1047 ALA A O 1
ATOM 855 N N . LYS A 1 110 ? -12.028 -22.359 13.387 1.00 13.65 1048 LYS A N 1
ATOM 856 C CA . LYS A 1 110 ? -13.005 -22.847 12.408 1.00 14.01 1048 LYS A CA 1
ATOM 857 C C . LYS A 1 110 ? -14.028 -21.761 12.138 1.00 16.36 1048 LYS A C 1
ATOM 858 O O . LYS A 1 110 ? -14.414 -20.974 13.022 1.00 14.38 1048 LYS A O 1
ATOM 864 N N . TRP A 1 111 ? -14.538 -21.683 10.925 1.00 15.12 1049 TRP A N 1
ATOM 865 C CA . TRP A 1 111 ? -15.640 -20.773 10.645 1.00 11.91 1049 TRP A CA 1
ATOM 866 C C . TRP A 1 111 ? -16.848 -21.072 11.473 1.00 14.59 1049 TRP A C 1
ATOM 867 O O . TRP A 1 111 ? -17.650 -20.129 11.749 1.00 16.36 1049 TRP A O 1
ATOM 878 N N . SER A 1 112 ? -17.083 -22.329 11.865 1.00 16.07 1050 SER A N 1
ATOM 879 C CA . SER A 1 112 ? -18.269 -22.586 12.659 1.00 19.48 1050 SER A CA 1
ATOM 880 C C . SER A 1 112 ? -18.166 -21.869 14.012 1.00 18.07 1050 SER A C 1
ATOM 881 O O . SER A 1 112 ? -19.205 -21.567 14.632 1.00 18.65 1050 SER A O 1
ATOM 884 N N . ASP A 1 113 ? -16.927 -21.600 14.491 1.00 18.44 1051 ASP A N 1
ATOM 885 C CA . ASP A 1 113 ? -16.747 -20.900 15.779 1.00 14.91 1051 ASP A CA 1
ATOM 886 C C . ASP A 1 113 ? -17.108 -19.449 15.548 1.00 13.07 1051 ASP A C 1
ATOM 887 O O . ASP A 1 113 ? -17.620 -18.763 16.446 1.00 16.45 1051 ASP A O 1
ATOM 892 N N . VAL A 1 114 ? -16.784 -18.939 14.355 1.00 12.10 1052 VAL A N 1
ATOM 893 C CA . VAL A 1 114 ? -17.139 -17.544 14.001 1.00 12.67 1052 VAL A CA 1
ATOM 894 C C . VAL A 1 114 ? -18.652 -17.426 13.990 1.00 14.18 1052 VAL A C 1
ATOM 895 O O . VAL A 1 114 ? -19.211 -16.492 14.556 1.00 15.42 1052 VAL A O 1
ATOM 899 N N . GLU A 1 115 ? -19.323 -18.402 13.379 1.00 14.81 1053 GLU A N 1
ATOM 900 C CA . GLU A 1 115 ? -20.779 -18.372 13.332 1.00 14.66 1053 GLU A CA 1
ATOM 901 C C . GLU A 1 115 ? -21.415 -18.506 14.695 1.00 18.67 1053 GLU A C 1
ATOM 902 O O . GLU A 1 115 ? -22.431 -17.849 14.943 1.00 22.14 1053 GLU A O 1
ATOM 908 N N . GLN A 1 116 ? -20.841 -19.313 15.596 1.00 17.19 1054 GLN A N 1
ATOM 909 C CA . GLN A 1 116 ? -21.474 -19.460 16.899 1.00 19.94 1054 GLN A CA 1
ATOM 910 C C . GLN A 1 116 ? -21.170 -18.305 17.847 1.00 24.48 1054 GLN A C 1
ATOM 911 O O . GLN A 1 116 ? -21.975 -18.046 18.757 1.00 24.74 1054 GLN A O 1
ATOM 917 N N . ASP A 1 117 ? -19.986 -17.690 17.723 1.00 19.84 1055 ASP A N 1
ATOM 918 C CA . ASP A 1 117 ? -19.543 -16.772 18.753 1.00 18.08 1055 ASP A CA 1
ATOM 919 C C . ASP A 1 117 ? -19.523 -15.272 18.309 1.00 17.91 1055 ASP A C 1
ATOM 920 O O . ASP A 1 117 ? -19.627 -14.360 19.201 1.00 19.18 1055 ASP A O 1
ATOM 925 N N . LEU A 1 118 ? -19.353 -15.017 17.005 1.00 15.12 1056 LEU A N 1
ATOM 926 C CA . LEU A 1 118 ? -19.128 -13.650 16.496 1.00 13.28 1056 LEU A CA 1
ATOM 927 C C . LEU A 1 118 ? -20.279 -13.107 15.670 1.00 15.66 1056 LEU A C 1
ATOM 928 O O . LEU A 1 118 ? -20.895 -12.115 16.062 1.00 16.49 1056 LEU A O 1
ATOM 933 N N . PHE A 1 119 ? -20.553 -13.736 14.540 1.00 15.44 1057 PHE A N 1
ATOM 934 C CA . PHE A 1 119 ? -21.626 -13.223 13.702 1.00 17.17 1057 PHE A CA 1
ATOM 935 C C . PHE A 1 119 ? -22.192 -14.345 12.833 1.00 16.95 1057 PHE A C 1
ATOM 936 O O . PHE A 1 119 ? -21.482 -15.230 12.320 1.00 16.16 1057 PHE A O 1
ATOM 944 N N . TYR A 1 120 ? -23.485 -14.241 12.633 1.00 19.28 1058 TYR A N 1
ATOM 945 C CA . TYR A 1 120 ? -24.170 -15.088 11.660 1.00 20.06 1058 TYR A CA 1
ATOM 946 C C . TYR A 1 120 ? -23.693 -14.849 10.235 1.00 18.12 1058 TYR A C 1
ATOM 947 O O . TYR A 1 120 ? -23.504 -13.709 9.841 1.00 22.39 1058 TYR A O 1
ATOM 956 N N . ILE A 1 121 ? -23.470 -15.940 9.485 1.00 15.98 1059 ILE A N 1
ATOM 957 C CA . ILE A 1 121 ? -23.024 -15.836 8.071 1.00 14.01 1059 ILE A CA 1
ATOM 958 C C . ILE A 1 121 ? -24.126 -16.406 7.195 1.00 17.73 1059 ILE A C 1
ATOM 959 O O . ILE A 1 121 ? -24.495 -17.578 7.335 1.00 19.42 1059 ILE A O 1
ATOM 964 N N . SER A 1 122 ? -24.684 -15.575 6.326 1.00 14.85 1060 SER A N 1
ATOM 965 C CA . SER A 1 122 ? -25.807 -16.035 5.501 1.00 18.83 1060 SER A CA 1
ATOM 966 C C . SER A 1 122 ? -25.301 -16.583 4.178 1.00 15.36 1060 SER A C 1
ATOM 967 O O . SER A 1 122 ? -24.131 -16.432 3.837 1.00 15.11 1060 SER A O 1
ATOM 970 N N . GLU A 1 123 ? -26.217 -17.282 3.501 1.00 16.78 1061 GLU A N 1
ATOM 971 C CA . GLU A 1 123 ? -25.924 -17.807 2.138 1.00 16.36 1061 GLU A CA 1
ATOM 972 C C . GLU A 1 123 ? -25.937 -16.660 1.152 1.00 14.49 1061 GLU A C 1
ATOM 973 O O . GLU A 1 123 ? -26.853 -15.809 1.125 1.00 17.40 1061 GLU A O 1
ATOM 979 N N . ALA A 1 124 ? -24.946 -16.675 0.265 1.00 13.89 1062 ALA A N 1
ATOM 980 C CA . ALA A 1 124 ? -24.935 -15.749 -0.860 1.00 14.09 1062 ALA A CA 1
ATOM 981 C C . ALA A 1 124 ? -26.088 -15.954 -1.829 1.00 17.57 1062 ALA A C 1
ATOM 982 O O . ALA A 1 124 ? -26.571 -17.105 -2.045 1.00 19.12 1062 ALA A O 1
ATOM 984 N N . ILE A 1 125 ? -26.623 -14.840 -2.326 1.00 15.61 1063 ILE A N 1
ATOM 985 C CA . ILE A 1 125 ? -27.699 -14.885 -3.294 1.00 17.09 1063 ILE A CA 1
ATOM 986 C C . ILE A 1 125 ? -27.217 -14.326 -4.591 1.00 17.24 1063 ILE A C 1
ATOM 987 O O . ILE A 1 125 ? -26.138 -13.753 -4.631 1.00 18.06 1063 ILE A O 1
ATOM 992 N N . GLU A 1 126 ? -27.977 -14.508 -5.663 1.00 19.67 1064 GLU A N 1
ATOM 993 C CA A GLU A 1 126 ? -27.501 -14.041 -6.960 0.53 22.67 1064 GLU A CA 1
ATOM 994 C CA B GLU A 1 126 ? -27.513 -14.029 -6.967 0.47 22.66 1064 GLU A CA 1
ATOM 995 C C . GLU A 1 126 ? -27.120 -12.557 -6.964 1.00 22.66 1064 GLU A C 1
ATOM 996 O O . GLU A 1 126 ? -26.098 -12.199 -7.543 1.00 23.24 1064 GLU A O 1
ATOM 1007 N N . ASP A 1 127 ? -27.885 -11.695 -6.285 1.00 20.94 1065 ASP A N 1
ATOM 1008 C CA . ASP A 1 127 ? -27.447 -10.299 -6.176 1.00 25.12 1065 ASP A CA 1
ATOM 1009 C C . ASP A 1 127 ? -25.971 -10.064 -5.669 1.00 26.73 1065 ASP A C 1
ATOM 1010 O O . ASP A 1 127 ? -25.257 -9.140 -6.133 1.00 24.78 1065 ASP A O 1
ATOM 1015 N N . ASP A 1 128 ? -25.534 -10.851 -4.692 1.00 19.17 1066 ASP A N 1
ATOM 1016 C CA . ASP A 1 128 ? -24.156 -10.779 -4.172 1.00 15.61 1066 ASP A CA 1
ATOM 1017 C C . ASP A 1 128 ? -23.125 -11.120 -5.268 1.00 19.37 1066 ASP A C 1
ATOM 1018 O O . ASP A 1 128 ? -22.093 -10.458 -5.383 1.00 18.84 1066 ASP A O 1
ATOM 1023 N N . PHE A 1 129 ? -23.384 -12.156 -6.052 1.00 19.68 1067 PHE A N 1
ATOM 1024 C CA . PHE A 1 129 ? -22.460 -12.503 -7.147 1.00 19.94 1067 PHE A CA 1
ATOM 1025 C C . PHE A 1 129 ? -22.418 -11.369 -8.185 1.00 19.49 1067 PHE A C 1
ATOM 1026 O O . PHE A 1 129 ? -21.316 -11.002 -8.725 1.00 19.30 1067 PHE A O 1
ATOM 1034 N N . ARG A 1 130 ? -23.585 -10.800 -8.489 1.00 19.16 1068 ARG A N 1
ATOM 1035 C CA . ARG A 1 130 ? -23.624 -9.713 -9.467 1.00 23.75 1068 ARG A CA 1
ATOM 1036 C C . ARG A 1 130 ? -22.806 -8.451 -9.034 1.00 28.02 1068 ARG A C 1
ATOM 1037 O O . ARG A 1 130 ? -22.201 -7.745 -9.863 1.00 23.77 1068 ARG A O 1
ATOM 1045 N N . ILE A 1 131 ? -22.786 -8.168 -7.734 1.00 19.40 1069 ILE A N 1
ATOM 1046 C CA . ILE A 1 131 ? -22.025 -7.049 -7.188 1.00 17.64 1069 ILE A CA 1
ATOM 1047 C C . ILE A 1 131 ? -20.518 -7.255 -7.423 1.00 19.06 1069 ILE A C 1
ATOM 1048 O O . ILE A 1 131 ? -19.751 -6.304 -7.645 1.00 19.90 1069 ILE A O 1
ATOM 1053 N N . MET A 1 132 ? -20.092 -8.505 -7.408 1.00 15.73 1070 MET A N 1
ATOM 1054 C CA . MET A 1 132 ? -18.648 -8.834 -7.522 1.00 13.27 1070 MET A CA 1
ATOM 1055 C C . MET A 1 132 ? -18.213 -9.018 -8.954 1.00 15.21 1070 MET A C 1
ATOM 1056 O O . MET A 1 132 ? -17.012 -9.002 -9.248 1.00 16.87 1070 MET A O 1
ATOM 1061 N N . LEU A 1 133 ? -19.158 -9.180 -9.875 1.00 16.59 1071 LEU A N 1
ATOM 1062 C CA . LEU A 1 133 ? -18.753 -9.423 -11.238 1.00 15.96 1071 LEU A CA 1
ATOM 1063 C C . LEU A 1 133 ? -17.958 -8.258 -11.778 1.00 19.04 1071 LEU A C 1
ATOM 1064 O O . LEU A 1 133 ? -18.400 -7.090 -11.639 1.00 17.98 1071 LEU A O 1
ATOM 1069 N N . ASN A 1 134 ? -16.862 -8.555 -12.506 1.00 16.35 1072 ASN A N 1
ATOM 1070 C CA . ASN A 1 134 ? -16.125 -7.493 -13.192 1.00 18.84 1072 ASN A CA 1
ATOM 1071 C C . ASN A 1 134 ? -15.608 -6.425 -12.197 1.00 17.79 1072 ASN A C 1
ATOM 1072 O O . ASN A 1 134 ? -15.423 -5.257 -12.561 1.00 19.57 1072 ASN A O 1
ATOM 1077 N N . ALA A 1 135 ? -15.294 -6.842 -11.000 1.00 18.75 1073 ALA A N 1
ATOM 1078 C CA . ALA A 1 135 ? -14.721 -5.897 -10.033 1.00 17.70 1073 ALA A CA 1
ATOM 1079 C C . ALA A 1 135 ? -13.315 -5.531 -10.403 1.00 23.79 1073 ALA A C 1
ATOM 1080 O O . ALA A 1 135 ? -12.856 -4.405 -10.088 1.00 25.85 1073 ALA A O 1
ATOM 1082 N N . LEU A 1 136 ? -12.627 -6.396 -11.148 1.00 19.17 1074 LEU A N 1
ATOM 1083 C CA . LEU A 1 136 ? -11.235 -6.122 -11.482 1.00 17.96 1074 LEU A CA 1
ATOM 1084 C C . LEU A 1 136 ? -11.060 -5.476 -12.841 1.00 25.28 1074 LEU A C 1
ATOM 1085 O O . LEU A 1 136 ? -10.530 -6.070 -13.783 1.00 30.64 1074 LEU A O 1
ATOM 1090 N N . SER A 1 137 ? -11.493 -4.219 -12.923 1.00 21.60 1075 SER A N 1
ATOM 1091 C CA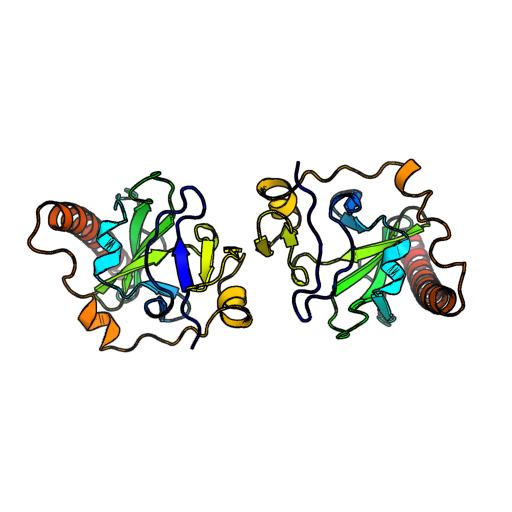 . SER A 1 137 ? -11.573 -3.525 -14.169 1.00 21.02 1075 SER A CA 1
ATOM 1092 C C . SER A 1 137 ? -10.959 -2.122 -14.073 1.00 23.12 1075 SER A C 1
ATOM 1093 O O . SER A 1 137 ? -10.724 -1.599 -12.977 1.00 22.97 1075 SER A O 1
ATOM 1096 N N . ASP A 1 138 ? -10.651 -1.564 -15.228 1.00 22.06 1076 ASP A N 1
ATOM 1097 C CA . ASP A 1 138 ? -10.414 -0.143 -15.443 1.00 23.99 1076 ASP A CA 1
ATOM 1098 C C . ASP A 1 138 ? -9.023 0.356 -15.016 1.00 25.54 1076 ASP A C 1
ATOM 1099 O O . ASP A 1 138 ? -8.431 1.113 -15.757 1.00 33.93 1076 ASP A O 1
ATOM 1104 N N . THR A 1 139 ? -8.511 -0.020 -13.850 1.00 22.07 1077 THR A N 1
ATOM 1105 C CA . THR A 1 139 ? -7.224 0.515 -13.433 1.00 22.18 1077 THR A CA 1
ATOM 1106 C C . THR A 1 139 ? -6.061 -0.440 -13.650 1.00 22.88 1077 THR A C 1
ATOM 1107 O O . THR A 1 139 ? -6.280 -1.664 -13.709 1.00 21.69 1077 THR A O 1
ATOM 1111 N N . GLU A 1 140 ? -4.845 0.088 -13.726 1.00 22.30 1078 GLU A N 1
ATOM 1112 C CA . GLU A 1 140 ? -3.661 -0.775 -13.906 1.00 25.18 1078 GLU A CA 1
ATOM 1113 C C . GLU A 1 140 ? -3.565 -1.843 -12.828 1.00 24.42 1078 GLU A C 1
ATOM 1114 O O . GLU A 1 140 ? -3.279 -3.027 -13.114 1.00 26.88 1078 GLU A O 1
ATOM 1116 N N . GLU A 1 141 ? -3.811 -1.472 -11.582 1.00 21.61 1079 GLU A N 1
ATOM 1117 C CA . GLU A 1 141 ? -3.707 -2.386 -10.484 1.00 20.96 1079 GLU A CA 1
ATOM 1118 C C . GLU A 1 141 ? -4.723 -3.525 -10.621 1.00 21.47 1079 GLU A C 1
ATOM 1119 O O . GLU A 1 141 ? -4.371 -4.724 -10.435 1.00 21.62 1079 GLU A O 1
ATOM 1125 N N . ASN A 1 142 ? -5.959 -3.194 -11.030 1.00 19.63 1080 ASN A N 1
ATOM 1126 C CA . ASN A 1 142 ? -6.982 -4.238 -11.164 1.00 16.90 1080 ASN A CA 1
ATOM 1127 C C . ASN A 1 142 ? -6.694 -5.145 -12.352 1.00 20.99 1080 ASN A C 1
ATOM 1128 O O . ASN A 1 142 ? -6.891 -6.350 -12.259 1.00 21.51 1080 ASN A O 1
ATOM 1133 N N . ILE A 1 143 ? -6.301 -4.564 -13.469 1.00 20.62 1081 ILE A N 1
ATOM 1134 C CA . ILE A 1 143 ? -6.114 -5.339 -14.712 1.00 21.84 1081 ILE A CA 1
ATOM 1135 C C . ILE A 1 143 ? -5.002 -6.388 -14.565 1.00 22.85 1081 ILE A C 1
ATOM 1136 O O . ILE A 1 143 ? -5.123 -7.508 -15.115 1.00 24.70 1081 ILE A O 1
ATOM 1141 N N . GLU A 1 144 ? -3.958 -6.056 -13.822 1.00 21.49 1082 GLU A N 1
ATOM 1142 C CA . GLU A 1 144 ? -2.862 -6.994 -13.614 1.00 29.73 1082 GLU A CA 1
ATOM 1143 C C . GLU A 1 144 ? -3.422 -8.235 -12.940 1.00 27.72 1082 GLU A C 1
ATOM 1144 O O . GLU A 1 144 ? -3.125 -9.350 -13.370 1.00 24.92 1082 GLU A O 1
ATOM 1150 N N . LYS A 1 145 ? -4.267 -8.041 -11.929 1.00 22.60 1083 LYS A N 1
ATOM 1151 C CA . LYS A 1 145 ? -4.841 -9.157 -11.189 1.00 20.11 1083 LYS A CA 1
ATOM 1152 C C . LYS A 1 145 ? -5.795 -9.942 -12.060 1.00 20.61 1083 LYS A C 1
ATOM 1153 O O . LYS A 1 145 ? -5.819 -11.194 -11.995 1.00 20.16 1083 LYS A O 1
ATOM 1159 N N . LYS A 1 146 ? -6.587 -9.230 -12.871 1.00 17.78 1084 LYS A N 1
ATOM 1160 C CA . LYS A 1 146 ? -7.531 -9.895 -13.765 1.00 18.87 1084 LYS A CA 1
ATOM 1161 C C . LYS A 1 146 ? -6.803 -10.810 -14.744 1.00 21.83 1084 LYS A C 1
ATOM 1162 O O . LYS A 1 146 ? -7.308 -11.913 -15.035 1.00 20.17 1084 LYS A O 1
ATOM 1168 N N . ILE A 1 147 ? -5.669 -10.350 -15.275 1.00 21.38 1085 ILE A N 1
ATOM 1169 C CA . ILE A 1 147 ? -4.894 -11.171 -16.197 1.00 23.60 1085 ILE A CA 1
ATOM 1170 C C . ILE A 1 147 ? -4.464 -12.481 -15.545 1.00 23.19 1085 ILE A C 1
ATOM 1171 O O . ILE A 1 147 ? -4.543 -13.547 -16.185 1.00 22.89 1085 ILE A O 1
ATOM 1176 N N . VAL A 1 148 ? -4.006 -12.421 -14.298 1.00 20.03 1086 VAL A N 1
ATOM 1177 C CA . VAL A 1 148 ? -3.583 -13.652 -13.615 1.00 20.25 1086 VAL A CA 1
ATOM 1178 C C . VAL A 1 148 ? -4.774 -14.614 -13.402 1.00 22.98 1086 VAL A C 1
ATOM 1179 O O . VAL A 1 148 ? -4.680 -15.845 -13.666 1.00 19.40 1086 VAL A O 1
ATOM 1183 N N . LEU A 1 149 ? -5.908 -14.081 -12.929 1.00 19.98 1087 LEU A N 1
ATOM 1184 C CA . LEU A 1 149 ? -7.115 -14.927 -12.777 1.00 18.04 1087 LEU A CA 1
ATOM 1185 C C . LEU A 1 149 ? -7.578 -15.503 -14.083 1.00 19.07 1087 LEU A C 1
ATOM 1186 O O . LEU A 1 149 ? -7.894 -16.711 -14.171 1.00 19.98 1087 LEU A O 1
ATOM 1191 N N . ASP A 1 150 ? -7.590 -14.679 -15.128 1.00 17.87 1088 ASP A N 1
ATOM 1192 C CA . ASP A 1 150 ? -8.059 -15.098 -16.426 1.00 19.23 1088 ASP A CA 1
ATOM 1193 C C . ASP A 1 150 ? -7.168 -16.224 -16.942 1.00 23.01 1088 ASP A C 1
ATOM 1194 O O . ASP A 1 150 ? -7.642 -17.171 -17.522 1.00 23.16 1088 ASP A O 1
ATOM 1199 N N . LEU A 1 151 ? -5.861 -16.077 -16.783 1.00 21.61 1089 LEU A N 1
ATOM 1200 C CA . LEU A 1 151 ? -4.975 -17.118 -17.270 1.00 27.41 1089 LEU A CA 1
ATOM 1201 C C . LEU A 1 151 ? -5.185 -18.453 -16.514 1.00 22.53 1089 LEU A C 1
ATOM 1202 O O . LEU A 1 151 ? -5.207 -19.534 -17.161 1.00 24.01 1089 LEU A O 1
ATOM 1207 N N . ASP A 1 152 ? -5.364 -18.369 -15.195 1.00 21.49 1090 ASP A N 1
ATOM 1208 C CA . ASP A 1 152 ? -5.567 -19.563 -14.377 1.00 22.15 1090 ASP A CA 1
ATOM 1209 C C . ASP A 1 152 ? -6.913 -20.185 -14.740 1.00 22.92 1090 ASP A C 1
ATOM 1210 O O . ASP A 1 152 ? -7.041 -21.405 -14.810 1.00 24.26 1090 ASP A O 1
ATOM 1215 N N . SER A 1 153 ? -7.912 -19.357 -15.012 1.00 21.07 1091 SER A N 1
ATOM 1216 C CA . SER A 1 153 ? -9.208 -19.888 -15.462 1.00 19.88 1091 SER A CA 1
ATOM 1217 C C . SER A 1 153 ? -9.125 -20.637 -16.814 1.00 22.10 1091 SER A C 1
ATOM 1218 O O . SER A 1 153 ? -9.692 -21.741 -16.965 1.00 23.70 1091 SER A O 1
ATOM 1221 N N . ARG A 1 154 ? -8.432 -20.061 -17.785 1.00 24.72 1092 ARG A N 1
ATOM 1222 C CA . ARG A 1 154 ? -8.214 -20.752 -19.044 1.00 26.17 1092 ARG A CA 1
ATOM 1223 C C . ARG A 1 154 ? -7.528 -22.109 -18.839 1.00 28.20 1092 ARG A C 1
ATOM 1224 O O . ARG A 1 154 ? -7.930 -23.120 -19.430 1.00 29.87 1092 ARG A O 1
ATOM 1232 N N . GLN A 1 155 ? -6.547 -22.162 -17.947 1.00 25.42 1093 GLN A N 1
ATOM 1233 C CA . GLN A 1 155 ? -5.832 -23.420 -17.717 1.00 29.52 1093 GLN A CA 1
ATOM 1234 C C . GLN A 1 155 ? -6.782 -24.428 -17.054 1.00 26.27 1093 GLN A C 1
ATOM 1235 O O . GLN A 1 155 ? -6.795 -25.601 -17.413 1.00 27.48 1093 GLN A O 1
ATOM 1241 N N . HIS A 1 156 ? -7.554 -23.956 -16.069 1.00 24.30 1094 HIS A N 1
ATOM 1242 C CA . HIS A 1 156 ? -8.585 -24.775 -15.424 1.00 23.34 1094 HIS A CA 1
ATOM 1243 C C . HIS A 1 156 ? -9.561 -25.352 -16.454 1.00 25.43 1094 HIS A C 1
ATOM 1244 O O . HIS A 1 156 ? -9.788 -26.576 -16.509 1.00 28.07 1094 HIS A O 1
ATOM 1251 N N . ASN A 1 157 ? -10.104 -24.492 -17.313 1.00 28.82 1095 ASN A N 1
ATOM 1252 C CA . ASN A 1 157 ? -11.083 -24.928 -18.298 1.00 33.88 1095 ASN A CA 1
ATOM 1253 C C . ASN A 1 157 ? -10.468 -25.940 -19.278 1.00 29.12 1095 ASN A C 1
ATOM 1254 O O . ASN A 1 157 ? -11.126 -26.904 -19.690 1.00 33.13 1095 ASN A O 1
ATOM 1259 N N . LYS A 1 158 ? -9.198 -25.753 -19.610 1.00 29.61 1096 LYS A N 1
ATOM 1260 C CA . LYS A 1 158 ? -8.545 -26.692 -20.499 1.00 33.14 1096 LYS A CA 1
ATOM 1261 C C . LYS A 1 158 ? -8.543 -28.101 -19.876 1.00 33.23 1096 LYS A C 1
ATOM 1262 O O . LYS A 1 158 ? -8.845 -29.102 -20.559 1.00 34.55 1096 LYS A O 1
ATOM 1268 N N . GLN A 1 159 ? -8.253 -28.186 -18.573 1.00 30.79 1097 GLN A N 1
ATOM 1269 C CA . GLN A 1 159 ? -8.234 -29.515 -17.937 1.00 36.82 1097 GLN A CA 1
ATOM 1270 C C . GLN A 1 159 ? -9.637 -30.080 -17.793 1.00 37.05 1097 GLN A C 1
ATOM 1271 O O . GLN A 1 159 ? -9.855 -31.285 -17.953 1.00 41.58 1097 GLN A O 1
ATOM 1277 N N . LEU A 1 160 ? -10.565 -29.196 -17.452 1.00 33.13 1098 LEU A N 1
ATOM 1278 C CA . LEU A 1 160 ? -11.967 -29.544 -17.336 1.00 35.69 1098 LEU A CA 1
ATOM 1279 C C . LEU A 1 160 ? -12.446 -30.196 -18.610 1.00 39.41 1098 LEU A C 1
ATOM 1280 O O . LEU A 1 160 ? -13.004 -31.288 -18.572 1.00 47.45 1098 LEU A O 1
ATOM 1285 N N . GLU A 1 161 ? -12.236 -29.524 -19.739 1.00 35.03 1099 GLU A N 1
ATOM 1286 C CA . GLU A 1 161 ? -12.709 -30.043 -21.027 1.00 39.85 1099 GLU A CA 1
ATOM 1287 C C . GLU A 1 161 ? -11.991 -31.328 -21.367 1.00 41.85 1099 GLU A C 1
ATOM 1288 O O . GLU A 1 161 ? -12.526 -32.229 -22.030 1.00 42.10 1099 GLU A O 1
ATOM 1294 N N . MET A 1 162 ? -10.738 -31.395 -20.958 1.00 44.05 1100 MET A N 1
ATOM 1295 C CA . MET A 1 162 ? -9.947 -32.562 -21.259 1.00 46.34 1100 MET A CA 1
ATOM 1296 C C . MET A 1 162 ? -10.514 -33.773 -20.518 1.00 48.21 1100 MET A C 1
ATOM 1297 O O . MET A 1 162 ? -10.714 -34.824 -21.121 1.00 48.26 1100 MET A O 1
ATOM 1302 N N . LYS A 1 163 ? -10.821 -33.617 -19.231 1.00 49.67 1101 LYS A N 1
ATOM 1303 C CA . LYS A 1 163 ? -11.420 -34.710 -18.445 1.00 51.45 1101 LYS A CA 1
ATOM 1304 C C . LYS A 1 163 ? -12.732 -35.202 -19.043 1.00 56.17 1101 LYS A C 1
ATOM 1305 O O . LYS A 1 163 ? -13.044 -36.400 -19.009 1.00 55.50 1101 LYS A O 1
ATOM 1307 N N . ARG A 1 164 ? -13.488 -34.254 -19.589 1.00 59.50 1102 ARG A N 1
ATOM 1308 C CA . ARG A 1 164 ? -14.846 -34.483 -20.056 1.00 58.88 1102 ARG A CA 1
ATOM 1309 C C . ARG A 1 164 ? -14.863 -34.913 -21.493 1.00 59.63 1102 ARG A C 1
ATOM 1310 O O . ARG A 1 164 ? -15.921 -35.096 -22.102 1.00 58.14 1102 ARG A O 1
ATOM 1318 N N . PHE A 1 165 ? -13.672 -35.057 -22.040 1.00 62.51 1103 PHE A N 1
ATOM 1319 C CA . PHE A 1 165 ? -13.540 -35.490 -23.405 1.00 63.83 1103 PHE A CA 1
ATOM 1320 C C . PHE A 1 165 ? -14.009 -36.949 -23.508 1.00 68.67 1103 PHE A C 1
ATOM 1321 O O . PHE A 1 165 ? -14.555 -37.361 -24.541 1.00 72.47 1103 PHE A O 1
ATOM 1329 N N . HIS A 1 166 ? -13.841 -37.708 -22.418 1.00 69.27 1104 HIS A N 1
ATOM 1330 C CA . HIS A 1 166 ? -14.212 -39.133 -22.392 1.00 68.26 1104 HIS A CA 1
ATOM 1331 C C . HIS A 1 166 ? -14.529 -39.685 -20.995 1.00 65.90 1104 HIS A C 1
ATOM 1332 O O . HIS A 1 166 ? -14.893 -38.946 -20.078 1.00 60.81 1104 HIS A O 1
ATOM 1334 N N . ASN B 1 7 ? 6.522 -14.879 26.552 1.00 45.60 945 ASN B N 1
ATOM 1335 C CA . ASN B 1 7 ? 6.024 -15.926 27.464 1.00 45.40 945 ASN B CA 1
ATOM 1336 C C . ASN B 1 7 ? 4.763 -15.594 28.220 1.00 46.03 945 ASN B C 1
ATOM 1337 O O . ASN B 1 7 ? 4.721 -15.725 29.447 1.00 57.86 945 ASN B O 1
ATOM 1342 N N . LYS B 1 8 ? 3.714 -15.237 27.499 1.00 39.76 946 LYS B N 1
ATOM 1343 C CA . LYS B 1 8 ? 2.469 -14.849 28.144 1.00 31.29 946 LYS B CA 1
ATOM 1344 C C . LYS B 1 8 ? 1.707 -15.978 28.817 1.00 31.41 946 LYS B C 1
ATOM 1345 O O . LYS B 1 8 ? 1.674 -17.123 28.328 1.00 30.82 946 LYS B O 1
ATOM 1351 N N . ILE B 1 9 ? 1.053 -15.647 29.924 1.00 27.14 947 ILE B N 1
ATOM 1352 C CA . ILE B 1 9 ? 0.166 -16.586 30.565 1.00 24.90 947 ILE B CA 1
ATOM 1353 C C . ILE B 1 9 ? -1.237 -16.413 29.998 1.00 20.77 947 ILE B C 1
ATOM 1354 O O . ILE B 1 9 ? -1.706 -15.279 29.746 1.00 25.90 947 ILE B O 1
ATOM 1359 N N . TYR B 1 10 ? -1.899 -17.540 29.723 1.00 19.29 948 TYR B N 1
ATOM 1360 C CA . TYR B 1 10 ? -3.241 -17.523 29.225 1.00 17.95 948 TYR B CA 1
ATOM 1361 C C . TYR B 1 10 ? -4.193 -18.109 30.212 1.00 18.76 948 TYR B C 1
ATOM 1362 O O . TYR B 1 10 ? -3.841 -19.032 30.957 1.00 19.20 948 TYR B O 1
ATOM 1371 N N . LYS B 1 11 ? -5.427 -17.605 30.203 1.00 17.10 949 LYS B N 1
ATOM 1372 C CA . LYS B 1 11 ? -6.498 -18.250 30.936 1.00 16.42 949 LYS B CA 1
ATOM 1373 C C . LYS B 1 11 ? -7.172 -19.278 30.047 1.00 19.91 949 LYS B C 1
ATOM 1374 O O . LYS B 1 11 ? -7.423 -19.006 28.855 1.00 18.74 949 LYS B O 1
ATOM 1380 N N . LEU B 1 12 ? -7.476 -20.467 30.554 1.00 15.28 950 LEU B N 1
ATOM 1381 C CA . LEU B 1 12 ? -8.235 -21.459 29.784 1.00 14.21 950 LEU B CA 1
ATOM 1382 C C . LEU B 1 12 ? -9.679 -21.421 30.244 1.00 16.15 950 LEU B C 1
ATOM 1383 O O . LEU B 1 12 ? -9.958 -21.694 31.449 1.00 18.24 950 LEU B O 1
ATOM 1388 N N . MET B 1 13 ? -10.622 -21.116 29.342 1.00 18.52 951 MET B N 1
ATOM 1389 C CA A MET B 1 13 ? -12.023 -20.886 29.727 0.52 18.50 951 MET B CA 1
ATOM 1390 C CA B MET B 1 13 ? -11.981 -21.020 29.828 0.48 18.34 951 MET B CA 1
ATOM 1391 C C . MET B 1 13 ? -12.927 -21.817 28.967 1.00 18.93 951 MET B C 1
ATOM 1392 O O . MET B 1 13 ? -12.580 -22.223 27.864 1.00 18.32 951 MET B O 1
ATOM 1401 N N . CYS B 1 14 ? -14.104 -22.058 29.536 1.00 16.57 952 CYS B N 1
ATOM 1402 C CA . CYS B 1 14 ? -15.184 -22.787 28.856 1.00 17.66 952 CYS B CA 1
ATOM 1403 C C . CYS B 1 14 ? -15.637 -21.963 27.650 1.00 16.05 952 CYS B C 1
ATOM 1404 O O . CYS B 1 14 ? -16.040 -20.796 27.796 1.00 20.04 952 CYS B O 1
ATOM 1407 N N . SER B 1 15 ? -15.597 -22.565 26.466 1.00 19.99 953 SER B N 1
ATOM 1408 C CA A SER B 1 15 ? -15.985 -21.795 25.281 0.37 21.63 953 SER B CA 1
ATOM 1409 C CA B SER B 1 15 ? -15.985 -21.840 25.243 0.63 22.02 953 SER B CA 1
ATOM 1410 C C . SER B 1 15 ? -17.476 -21.535 25.241 1.00 22.62 953 SER B C 1
ATOM 1411 O O . SER B 1 15 ? -17.934 -20.621 24.564 1.00 23.62 953 SER B O 1
ATOM 1416 N N . ASN B 1 16 ? -18.239 -22.326 25.968 1.00 21.29 954 ASN B N 1
ATOM 1417 C CA . ASN B 1 16 ? -19.685 -22.158 26.084 1.00 25.33 954 ASN B CA 1
ATOM 1418 C C . ASN B 1 16 ? -20.184 -21.086 27.070 1.00 29.95 954 ASN B C 1
ATOM 1419 O O . ASN B 1 16 ? -21.092 -20.300 26.741 1.00 33.97 954 ASN B O 1
ATOM 1424 N N . CYS B 1 17 ? -19.612 -21.019 28.276 1.00 23.88 955 CYS B N 1
ATOM 1425 C CA . CYS B 1 17 ? -20.058 -20.047 29.275 1.00 22.98 955 CYS B CA 1
ATOM 1426 C C . CYS B 1 17 ? -18.970 -19.075 29.803 1.00 24.32 955 CYS B C 1
ATOM 1427 O O . CYS B 1 17 ? -19.291 -18.256 30.652 1.00 27.85 955 CYS B O 1
ATOM 1430 N N . SER B 1 18 ? -17.726 -19.180 29.314 1.00 23.74 956 SER B N 1
ATOM 1431 C CA . SER B 1 18 ? -16.598 -18.320 29.760 1.00 22.58 956 SER B CA 1
ATOM 1432 C C . SER B 1 18 ? -16.105 -18.512 31.176 1.00 25.67 956 SER B C 1
ATOM 1433 O O . SER B 1 18 ? -15.389 -17.668 31.677 1.00 32.36 956 SER B O 1
ATOM 1436 N N . LYS B 1 19 ? -16.481 -19.596 31.835 1.00 23.60 957 LYS B N 1
ATOM 1437 C CA . LYS B 1 19 ? -15.963 -19.806 33.189 1.00 25.99 957 LYS B CA 1
ATOM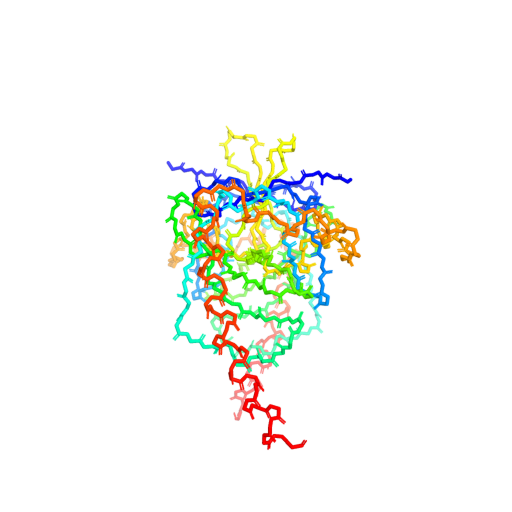 1438 C C . LYS B 1 19 ? -14.504 -20.262 33.097 1.00 20.50 957 LYS B C 1
ATOM 1439 O O . LYS B 1 19 ? -14.159 -21.091 32.239 1.00 22.54 957 LYS B O 1
ATOM 1445 N N . GLU B 1 20 ? -13.642 -19.731 33.970 1.00 16.32 958 GLU B N 1
ATOM 1446 C CA . GLU B 1 20 ? -12.214 -20.058 33.891 1.00 17.86 958 GLU B CA 1
ATOM 1447 C C . GLU B 1 20 ? -11.904 -21.397 34.548 1.00 21.20 958 GLU B C 1
ATOM 1448 O O . GLU B 1 20 ? -12.373 -21.645 35.652 1.00 24.05 958 GLU B O 1
ATOM 1454 N N . PHE B 1 21 ? -11.148 -22.279 33.902 1.00 17.04 959 PHE B N 1
ATOM 1455 C CA . PHE B 1 21 ? -10.768 -23.525 34.600 1.00 16.11 959 PHE B CA 1
ATOM 1456 C C . PHE B 1 21 ? -9.399 -23.424 35.264 1.00 20.18 959 PHE B C 1
ATOM 1457 O O . PHE B 1 21 ? -9.205 -23.831 36.426 1.00 20.83 959 PHE B O 1
ATOM 1465 N N . CYS B 1 22 ? -8.419 -22.891 34.540 1.00 15.52 960 CYS B N 1
ATOM 1466 C CA . CYS B 1 22 ? -7.055 -22.802 35.050 1.00 16.05 960 CYS B CA 1
ATOM 1467 C C . CYS B 1 22 ? -6.168 -21.935 34.144 1.00 17.88 960 CYS B C 1
ATOM 1468 O O . CYS B 1 22 ? -6.607 -21.518 33.072 1.00 17.85 960 CYS B O 1
ATOM 1471 N N . LYS B 1 23 ? -4.936 -21.705 34.579 1.00 19.38 961 LYS B N 1
ATOM 1472 C CA . LYS B 1 23 ? -3.960 -20.959 33.783 1.00 18.09 961 LYS B CA 1
ATOM 1473 C C . LYS B 1 23 ? -3.141 -21.923 32.946 1.00 20.51 961 LYS B C 1
ATOM 1474 O O . LYS B 1 23 ? -2.930 -23.090 33.298 1.00 18.42 961 LYS B O 1
ATOM 1480 N N . SER B 1 24 ? -2.628 -21.421 31.830 1.00 16.31 962 SER B N 1
ATOM 1481 C CA . SER B 1 24 ? -1.847 -22.234 30.893 1.00 16.32 962 SER B CA 1
ATOM 1482 C C . SER B 1 24 ? -0.601 -22.880 31.503 1.00 19.91 962 SER B C 1
ATOM 1483 O O . SER B 1 24 ? -0.162 -23.930 31.019 1.00 20.59 962 SER B O 1
ATOM 1486 N N . ILE B 1 25 ? -0.026 -22.275 32.551 1.00 18.59 963 ILE B N 1
ATOM 1487 C CA . ILE B 1 25 ? 1.200 -22.781 33.136 1.00 18.16 963 ILE B CA 1
ATOM 1488 C C . ILE B 1 25 ? 0.961 -24.163 33.798 1.00 18.96 963 ILE B C 1
ATOM 1489 O O . ILE B 1 25 ? 1.931 -24.832 34.141 1.00 22.33 963 ILE B O 1
ATOM 1494 N N . TYR B 1 26 ? -0.297 -24.564 33.964 1.00 20.65 964 TYR B N 1
ATOM 1495 C CA . TYR B 1 26 ? -0.582 -25.853 34.627 1.00 21.73 964 TYR B CA 1
ATOM 1496 C C . TYR B 1 26 ? -0.788 -26.988 33.659 1.00 22.59 964 TYR B C 1
ATOM 1497 O O . TYR B 1 26 ? -1.069 -28.119 34.074 1.00 18.76 964 TYR B O 1
ATOM 1506 N N . ILE B 1 27 ? -0.724 -26.738 32.353 1.00 16.83 965 ILE B N 1
ATOM 1507 C CA . ILE B 1 27 ? -0.929 -27.816 31.416 1.00 15.77 965 ILE B CA 1
ATOM 1508 C C . ILE B 1 27 ? 0.433 -28.427 31.122 1.00 21.24 965 ILE B C 1
ATOM 1509 O O . ILE B 1 27 ? 1.398 -27.701 30.829 1.00 21.57 965 ILE B O 1
ATOM 1514 N N . LYS B 1 28 ? 0.538 -29.750 31.233 1.00 16.50 966 LYS B N 1
ATOM 1515 C CA . LYS B 1 28 ? 1.833 -30.424 31.005 1.00 17.29 966 LYS B CA 1
ATOM 1516 C C . LYS B 1 28 ? 1.473 -31.705 30.270 1.00 17.18 966 LYS B C 1
ATOM 1517 O O . LYS B 1 28 ? 0.337 -32.225 30.448 1.00 20.82 966 LYS B O 1
ATOM 1523 N N . LYS B 1 29 ? 2.357 -32.179 29.376 1.00 18.13 967 LYS B N 1
ATOM 1524 C CA . LYS B 1 29 ? 2.065 -33.333 28.539 1.00 22.05 967 LYS B CA 1
ATOM 1525 C C . LYS B 1 29 ? 2.609 -34.636 29.095 1.00 22.20 967 LYS B C 1
ATOM 1526 O O . LYS B 1 29 ? 3.759 -34.690 29.578 1.00 23.96 967 LYS B O 1
ATOM 1532 N N . VAL B 1 30 ? 1.832 -35.705 28.929 1.00 21.05 968 VAL B N 1
ATOM 1533 C CA . VAL B 1 30 ? 2.332 -37.030 29.170 1.00 24.32 968 VAL B CA 1
ATOM 1534 C C . VAL B 1 30 ? 2.114 -37.814 27.878 1.00 23.70 968 VAL B C 1
ATOM 1535 O O . VAL B 1 30 ? 0.975 -38.168 27.554 1.00 22.73 968 VAL B O 1
ATOM 1539 N N . PHE B 1 31 ? 3.182 -38.068 27.133 1.00 23.59 969 PHE B N 1
ATOM 1540 C CA . PHE B 1 31 ? 3.049 -38.749 25.837 1.00 27.77 969 PHE B CA 1
ATOM 1541 C C . PHE B 1 31 ? 1.888 -38.206 24.987 1.00 24.96 969 PHE B C 1
ATOM 1542 O O . PHE B 1 31 ? 0.976 -38.943 24.536 1.00 22.75 969 PHE B O 1
ATOM 1550 N N . SER B 1 32 ? 1.940 -36.906 24.801 1.00 24.23 970 SER B N 1
ATOM 1551 C CA . SER B 1 32 ? 0.983 -36.198 23.975 1.00 22.34 970 SER B CA 1
ATOM 1552 C C . SER B 1 32 ? -0.452 -36.197 24.484 1.00 18.72 970 SER B C 1
ATOM 1553 O O . SER B 1 32 ? -1.359 -35.823 23.741 1.00 20.27 970 SER B O 1
ATOM 1556 N N . ASN B 1 33 ? -0.647 -36.525 25.767 1.00 18.32 971 ASN B N 1
ATOM 1557 C CA . ASN B 1 33 ? -1.887 -36.223 26.461 1.00 19.59 971 ASN B CA 1
ATOM 1558 C C . ASN B 1 33 ? -1.674 -34.958 27.284 1.00 16.34 971 ASN B C 1
ATOM 1559 O O . ASN B 1 33 ? -0.743 -34.923 28.097 1.00 17.98 971 ASN B O 1
ATOM 1564 N N . TYR B 1 34 ? -2.515 -33.941 27.107 1.00 15.52 972 TYR B N 1
ATOM 1565 C CA . TYR B 1 34 ? -2.271 -32.615 27.679 1.00 15.11 972 TYR B CA 1
ATOM 1566 C C . TYR B 1 34 ? -3.153 -32.547 28.909 1.00 17.44 972 TYR B C 1
ATOM 1567 O O . TYR B 1 34 ? -4.420 -32.477 28.777 1.00 16.78 972 TYR B O 1
ATOM 1576 N N . MET B 1 35 ? -2.520 -32.627 30.089 1.00 16.02 973 MET B N 1
ATOM 1577 C CA . MET B 1 35 ? -3.301 -32.800 31.322 1.00 16.79 973 MET B CA 1
ATOM 1578 C C . MET B 1 35 ? -3.212 -31.562 32.178 1.00 18.11 973 MET B C 1
ATOM 1579 O O . MET B 1 35 ? -2.254 -30.808 32.087 1.00 17.20 973 MET B O 1
ATOM 1584 N N . VAL B 1 36 ? -4.178 -31.376 33.095 1.00 13.55 974 VAL B N 1
ATOM 1585 C CA . VAL B 1 36 ? -4.113 -30.238 34.013 1.00 15.28 974 VAL B CA 1
ATOM 1586 C C . VAL B 1 36 ? -3.497 -30.621 35.352 1.00 21.00 974 VAL B C 1
ATOM 1587 O O . VAL B 1 36 ? -4.013 -31.524 36.058 1.00 17.45 974 VAL B O 1
ATOM 1591 N N . PHE B 1 37 ? -2.410 -29.945 35.738 1.00 16.67 975 PHE B N 1
ATOM 1592 C CA . PHE B 1 37 ? -1.761 -30.224 37.046 1.00 16.01 975 PHE B CA 1
ATOM 1593 C C . PHE B 1 37 ? -1.951 -29.087 38.042 1.00 21.70 975 PHE B C 1
ATOM 1594 O O . PHE B 1 37 ? -1.072 -28.821 38.837 1.00 26.13 975 PHE B O 1
ATOM 1602 N N . ASP B 1 38 ? -3.123 -28.455 38.037 1.00 20.18 976 ASP B N 1
ATOM 1603 C CA . ASP B 1 38 ? -3.505 -27.474 39.070 1.00 21.16 976 ASP B CA 1
ATOM 1604 C C . ASP B 1 38 ? -4.491 -28.213 39.999 1.00 17.72 976 ASP B C 1
ATOM 1605 O O . ASP B 1 38 ? -5.590 -28.573 39.542 1.00 18.86 976 ASP B O 1
ATOM 1610 N N . PRO B 1 39 ? -4.113 -28.448 41.264 1.00 19.89 977 PRO B N 1
ATOM 1611 C CA . PRO B 1 39 ? -5.028 -29.213 42.136 1.00 19.87 977 PRO B CA 1
ATOM 1612 C C . PRO B 1 39 ? -6.345 -28.484 42.364 1.00 22.07 977 PRO B C 1
ATOM 1613 O O . PRO B 1 39 ? -7.379 -29.132 42.658 1.00 27.06 977 PRO B O 1
ATOM 1617 N N . SER B 1 40 ? -6.371 -27.170 42.122 1.00 18.43 978 SER B N 1
ATOM 1618 C CA . SER B 1 40 ? -7.645 -26.429 42.283 1.00 17.85 978 SER B CA 1
ATOM 1619 C C . SER B 1 40 ? -8.648 -26.657 41.202 1.00 17.71 978 SER B C 1
ATOM 1620 O O . SER B 1 40 ? -9.803 -26.261 41.365 1.00 19.15 978 SER B O 1
ATOM 1623 N N . VAL B 1 41 ? -8.225 -27.223 40.068 1.00 18.14 979 VAL B N 1
ATOM 1624 C CA . VAL B 1 41 ? -9.090 -27.267 38.896 1.00 17.43 979 VAL B CA 1
ATOM 1625 C C . VAL B 1 41 ? -10.345 -28.103 39.180 1.00 13.97 979 VAL B C 1
ATOM 1626 O O . VAL B 1 41 ? -11.396 -27.871 38.588 1.00 16.58 979 VAL B O 1
ATOM 1630 N N . TRP B 1 42 ? -10.256 -29.047 40.149 1.00 14.31 980 TRP B N 1
ATOM 1631 C CA . TRP B 1 42 ? -11.377 -29.942 40.298 1.00 16.26 980 TRP B CA 1
ATOM 1632 C C . TRP B 1 42 ? -12.639 -29.202 40.813 1.00 15.17 980 TRP B C 1
ATOM 1633 O O . TRP B 1 42 ? -13.785 -29.681 40.583 1.00 17.05 980 TRP B O 1
ATOM 1644 N N . ARG B 1 43 ? -12.472 -28.048 41.486 1.00 17.57 981 ARG B N 1
ATOM 1645 C CA . ARG B 1 43 ? -13.600 -27.240 41.963 1.00 21.82 981 ARG B CA 1
ATOM 1646 C C . ARG B 1 43 ? -14.502 -26.817 40.814 1.00 19.23 981 ARG B C 1
ATOM 1647 O O . ARG B 1 43 ? -15.717 -26.617 41.001 1.00 20.80 981 ARG B O 1
ATOM 1655 N N . PHE B 1 44 ? -13.903 -26.754 39.632 1.00 15.89 982 PHE B N 1
ATOM 1656 C CA . PHE B 1 44 ? -14.585 -26.204 38.436 1.00 18.13 982 PHE B CA 1
ATOM 1657 C C . PHE B 1 44 ? -15.068 -27.271 37.469 1.00 18.57 982 PHE B C 1
ATOM 1658 O O . PHE B 1 44 ? -15.499 -26.984 36.324 1.00 19.37 982 PHE B O 1
ATOM 1666 N N . LEU B 1 45 ? -15.020 -28.526 37.906 1.00 18.38 983 LEU B N 1
ATOM 1667 C CA . LEU B 1 45 ? -15.419 -29.639 37.051 1.00 17.07 983 LEU B CA 1
ATOM 1668 C C . LEU B 1 45 ? -16.406 -30.556 37.763 1.00 21.12 983 LEU B C 1
ATOM 1669 O O . LEU B 1 45 ? -16.205 -30.928 38.940 1.00 22.79 983 LEU B O 1
ATOM 1674 N N . HIS B 1 46 ? -17.447 -30.990 37.055 1.00 15.08 984 HIS B N 1
ATOM 1675 C CA . HIS B 1 46 ? -18.215 -32.140 37.532 1.00 16.36 984 HIS B CA 1
ATOM 1676 C C . HIS B 1 46 ? -17.651 -33.418 36.887 1.00 21.96 984 HIS B C 1
ATOM 1677 O O . HIS B 1 46 ? -17.255 -33.430 35.693 1.00 19.43 984 HIS B O 1
ATOM 1684 N N . VAL B 1 47 ? -17.665 -34.506 37.655 1.00 16.05 985 VAL B N 1
ATOM 1685 C CA . VAL B 1 47 ? -17.106 -35.761 37.203 1.00 17.17 985 VAL B CA 1
ATOM 1686 C C . VAL B 1 47 ? -18.259 -36.724 37.071 1.00 21.23 985 VAL B C 1
ATOM 1687 O O . VAL B 1 47 ? -18.973 -36.977 38.060 1.00 23.90 985 VAL B O 1
ATOM 1691 N N . GLU B 1 48 ? -18.479 -37.255 35.857 1.00 18.49 986 GLU B N 1
ATOM 1692 C CA . GLU B 1 48 ? -19.660 -38.057 35.561 1.00 19.79 986 GLU B CA 1
ATOM 1693 C C . GLU B 1 48 ? -19.228 -39.431 34.988 1.00 24.36 986 GLU B C 1
ATOM 1694 O O . GLU B 1 48 ? -18.501 -39.466 33.995 1.00 26.10 986 GLU B O 1
ATOM 1700 N N . SER B 1 49 ? -19.650 -40.549 35.595 1.00 24.02 987 SER B N 1
ATOM 1701 C CA . SER B 1 49 ? -19.228 -41.849 35.085 1.00 28.79 987 SER B CA 1
ATOM 1702 C C . SER B 1 49 ? -19.684 -42.074 33.634 1.00 32.44 987 SER B C 1
ATOM 1703 O O . SER B 1 49 ? -20.761 -41.644 33.256 1.00 32.78 987 SER B O 1
ATOM 1706 N N . LYS B 1 50 ? -18.881 -42.752 32.812 1.00 38.15 988 LYS B N 1
ATOM 1707 C CA . LYS B 1 50 ? -19.327 -43.036 31.426 1.00 43.46 988 LYS B CA 1
ATOM 1708 C C . LYS B 1 50 ? -20.165 -44.307 31.247 1.00 43.75 988 LYS B C 1
ATOM 1709 O O . LYS B 1 50 ? -20.885 -44.473 30.234 1.00 47.36 988 LYS B O 1
ATOM 1715 N N . ARG B 1 51 ? -20.061 -45.195 32.228 1.00 40.17 989 ARG B N 1
ATOM 1716 C CA . ARG B 1 51 ? -20.708 -46.516 32.180 1.00 50.21 989 ARG B CA 1
ATOM 1717 C C . ARG B 1 51 ? -20.304 -47.322 30.937 1.00 51.69 989 ARG B C 1
ATOM 1718 O O . ARG B 1 51 ? -21.103 -48.094 30.401 1.00 52.54 989 ARG B O 1
ATOM 1726 N N . LYS B 1 52 ? -19.070 -47.131 30.482 1.00 45.15 990 LYS B N 1
ATOM 1727 C CA . LYS B 1 52 ? -18.568 -47.860 29.331 1.00 43.22 990 LYS B CA 1
ATOM 1728 C C . LYS B 1 52 ? -17.046 -47.747 29.361 1.00 38.91 990 LYS B C 1
ATOM 1729 O O . LYS B 1 52 ? -16.513 -46.652 29.333 1.00 38.94 990 LYS B O 1
ATOM 1735 N N . VAL B 1 53 ? -16.352 -48.875 29.456 1.00 34.35 991 VAL B N 1
ATOM 1736 C CA . VAL B 1 53 ? -14.904 -48.839 29.692 1.00 27.11 991 VAL B CA 1
ATOM 1737 C C . VAL B 1 53 ? -14.242 -48.519 28.361 1.00 30.84 991 VAL B C 1
ATOM 1738 O O . VAL B 1 53 ? -14.732 -48.919 27.311 1.00 33.86 991 VAL B O 1
ATOM 1742 N N . SER B 1 54 ? -13.160 -47.756 28.406 1.00 28.67 992 SER B N 1
ATOM 1743 C CA . SER B 1 54 ? -12.435 -47.356 27.218 1.00 27.85 992 SER B CA 1
ATOM 1744 C C . SER B 1 54 ? -11.974 -48.583 26.478 1.00 31.62 992 SER B C 1
ATOM 1745 O O . SER B 1 54 ? -11.756 -49.640 27.077 1.00 31.11 992 SER B O 1
ATOM 1748 N N . LYS B 1 55 ? -11.820 -48.445 25.172 1.00 33.83 993 LYS B N 1
ATOM 1749 C CA . LYS B 1 55 ? -11.266 -49.520 24.369 1.00 35.86 993 LYS B CA 1
ATOM 1750 C C . LYS B 1 55 ? -9.738 -49.548 24.536 1.00 33.43 993 LYS B C 1
ATOM 1751 O O . LYS B 1 55 ? -9.087 -50.577 24.335 1.00 34.93 993 LYS B O 1
ATOM 1757 N N . TYR B 1 56 ? -9.180 -48.400 24.925 1.00 31.03 994 TYR B N 1
ATOM 1758 C CA . TYR B 1 56 ? -7.766 -48.347 25.265 1.00 29.11 994 TYR B CA 1
ATOM 1759 C C . TYR B 1 56 ? -7.588 -48.803 26.711 1.00 28.43 994 TYR B C 1
ATOM 1760 O O . TYR B 1 56 ? -7.961 -48.075 27.632 1.00 27.41 994 TYR B O 1
ATOM 1769 N N . LEU B 1 57 ? -7.025 -50.000 26.897 1.00 32.26 995 LEU B N 1
ATOM 1770 C CA . LEU B 1 57 ? -6.814 -50.544 28.244 1.00 32.78 995 LEU B CA 1
ATOM 1771 C C . LEU B 1 57 ? -5.350 -50.555 28.622 1.00 38.75 995 LEU B C 1
ATOM 1772 O O . LEU B 1 57 ? -4.556 -51.185 27.945 1.00 39.57 995 LEU B O 1
ATOM 1777 N N . SER B 1 58 ? -5.003 -49.918 29.738 1.00 40.34 996 SER B N 1
ATOM 1778 C CA . SER B 1 58 ? -3.631 -49.967 30.226 1.00 44.36 996 SER B CA 1
ATOM 1779 C C . SER B 1 58 ? -3.615 -49.750 31.728 1.00 43.18 996 SER B C 1
ATOM 1780 O O . SER B 1 58 ? -4.614 -49.359 32.334 1.00 41.84 996 SER B O 1
ATOM 1783 N N . GLU B 1 59 ? -2.475 -50.006 32.350 1.00 38.62 997 GLU B N 1
ATOM 1784 C CA . GLU B 1 59 ? -2.393 -49.802 33.773 1.00 39.03 997 GLU B CA 1
ATOM 1785 C C . GLU B 1 59 ? -2.091 -48.342 34.139 1.00 38.01 997 GLU B C 1
ATOM 1786 O O . GLU B 1 59 ? -2.591 -47.811 35.130 1.00 42.95 997 GLU B O 1
ATOM 1792 N N . ASP B 1 60 ? -1.277 -47.712 33.312 1.00 39.16 998 ASP B N 1
ATOM 1793 C CA A ASP B 1 60 ? -0.632 -46.450 33.627 0.53 41.61 998 ASP B CA 1
ATOM 1794 C CA B ASP B 1 60 ? -0.668 -46.438 33.670 0.47 40.92 998 ASP B CA 1
ATOM 1795 C C . ASP B 1 60 ? -1.241 -45.246 32.938 1.00 37.44 998 ASP B C 1
ATOM 1796 O O . ASP B 1 60 ? -0.789 -44.110 33.131 1.00 38.52 998 ASP B O 1
ATOM 1805 N N . ASN B 1 61 ? -2.239 -45.480 32.102 1.00 31.63 999 ASN B N 1
ATOM 1806 C CA . ASN B 1 61 ? -2.845 -44.376 31.421 1.00 26.10 999 ASN B CA 1
ATOM 1807 C C . ASN B 1 61 ? -4.260 -44.807 31.104 1.00 32.32 999 ASN B C 1
ATOM 1808 O O . ASN B 1 61 ? -4.493 -45.400 30.063 1.00 36.78 999 ASN B O 1
ATOM 1813 N N . GLN B 1 62 ? -5.182 -44.604 32.042 1.00 23.36 1000 GLN B N 1
ATOM 1814 C CA . GLN B 1 62 ? -6.566 -45.077 31.870 1.00 23.58 1000 GLN B CA 1
ATOM 1815 C C . GLN B 1 62 ? -7.493 -43.919 31.593 1.00 23.49 1000 GLN B C 1
ATOM 1816 O O . GLN B 1 62 ? -7.629 -43.059 32.446 1.00 20.14 1000 GLN B O 1
ATOM 1822 N N . PRO B 1 63 ? -8.125 -43.849 30.396 1.00 21.56 1001 PRO B N 1
ATOM 1823 C CA . PRO B 1 63 ? -9.177 -42.849 30.207 1.00 18.16 1001 PRO B CA 1
ATOM 1824 C C . PRO B 1 63 ? -10.389 -43.242 31.063 1.00 23.25 1001 PRO B C 1
ATOM 1825 O O . PRO B 1 63 ? -10.855 -44.366 30.931 1.00 21.71 1001 PRO B O 1
ATOM 1829 N N . LEU B 1 64 ? -10.875 -42.353 31.938 1.00 18.54 1002 LEU B N 1
ATOM 1830 C CA . LEU B 1 64 ? -11.967 -42.752 32.850 1.00 17.80 1002 LEU B CA 1
ATOM 1831 C C . LEU B 1 64 ? -13.217 -41.839 32.708 1.00 21.84 1002 LEU B C 1
ATOM 1832 O O . LEU B 1 64 ? -13.738 -41.674 31.591 1.00 21.41 1002 LEU B O 1
ATOM 1837 N N . SER B 1 65 ? -13.662 -41.196 33.795 1.00 18.13 1003 SER B N 1
ATOM 1838 C CA . SER B 1 65 ? -14.956 -40.484 33.812 1.00 17.82 1003 SER B CA 1
ATOM 1839 C C . SER B 1 65 ? -14.990 -39.251 32.916 1.00 20.30 1003 SER B C 1
ATOM 1840 O O . SER B 1 65 ? -13.960 -38.619 32.689 1.00 18.75 1003 SER B O 1
ATOM 1843 N N . ASP B 1 66 ? -16.156 -38.887 32.415 1.00 17.33 1004 ASP B N 1
ATOM 1844 C CA . ASP B 1 66 ? -16.260 -37.620 31.675 1.00 17.70 1004 ASP B CA 1
ATOM 1845 C C . ASP B 1 66 ? -16.111 -36.472 32.662 1.00 19.04 1004 ASP B C 1
ATOM 1846 O O . ASP B 1 66 ? -16.435 -36.625 33.855 1.00 18.25 1004 ASP B O 1
ATOM 1851 N N . ILE B 1 67 ? -15.615 -35.308 32.212 1.00 15.70 1005 ILE B N 1
ATOM 1852 C CA . ILE B 1 67 ? -15.617 -34.073 33.023 1.00 14.04 1005 ILE B CA 1
ATOM 1853 C C . ILE B 1 67 ? -16.480 -33.010 32.360 1.00 20.18 1005 ILE B C 1
ATOM 1854 O O . ILE B 1 67 ? -16.480 -32.884 31.094 1.00 17.11 1005 ILE B O 1
ATOM 1859 N N . LYS B 1 68 ? -17.283 -32.298 33.173 1.00 18.03 1006 LYS B N 1
ATOM 1860 C CA . LYS B 1 68 ? -18.200 -31.278 32.622 1.00 14.91 1006 LYS B CA 1
ATOM 1861 C C . LYS B 1 68 ? -17.915 -29.971 33.284 1.00 16.87 1006 LYS B C 1
ATOM 1862 O O . LYS B 1 68 ? -17.496 -29.936 34.432 1.00 17.60 1006 LYS B O 1
ATOM 1868 N N . CYS B 1 69 ? -18.147 -28.868 32.563 1.00 15.56 1007 CYS B N 1
ATOM 1869 C CA . CYS B 1 69 ? -18.009 -27.532 33.120 1.00 16.12 1007 CYS B CA 1
ATOM 1870 C C . CYS B 1 69 ? -18.885 -27.449 34.362 1.00 22.73 1007 CYS B C 1
ATOM 1871 O O . CYS B 1 69 ? -20.054 -27.809 34.308 1.00 19.32 1007 CYS B O 1
ATOM 1874 N N . PHE B 1 70 ? -18.331 -27.012 35.498 1.00 23.88 1008 PHE B N 1
ATOM 1875 C CA . PHE B 1 70 ? -19.134 -26.880 36.732 1.00 26.82 1008 PHE B CA 1
ATOM 1876 C C . PHE B 1 70 ? -20.343 -25.969 36.538 1.00 24.83 1008 PHE B C 1
ATOM 1877 O O . PHE B 1 70 ? -21.420 -26.229 37.100 1.00 28.50 1008 PHE B O 1
ATOM 1885 N N . HIS B 1 71 ? -20.183 -24.932 35.731 1.00 24.57 1009 HIS B N 1
ATOM 1886 C CA . HIS B 1 71 ? -21.202 -23.915 35.590 1.00 27.56 1009 HIS B CA 1
ATOM 1887 C C . HIS B 1 71 ? -22.315 -24.294 34.616 1.00 27.93 1009 HIS B C 1
ATOM 1888 O O . HIS B 1 71 ? -23.511 -24.206 34.954 1.00 28.80 1009 HIS B O 1
ATOM 1895 N N . CYS B 1 72 ? -21.921 -24.673 33.408 1.00 24.95 1010 CYS B N 1
ATOM 1896 C CA . CYS B 1 72 ? -22.878 -24.898 32.330 1.00 26.10 1010 CYS B CA 1
ATOM 1897 C C . CYS B 1 72 ? -23.060 -26.379 31.975 1.00 21.52 1010 CYS B C 1
ATOM 1898 O O . CYS B 1 72 ? -24.012 -26.730 31.250 1.00 23.22 1010 CYS B O 1
ATOM 1901 N N . LYS B 1 73 ? -22.203 -27.231 32.555 1.00 18.42 1011 LYS B N 1
ATOM 1902 C CA . LYS B 1 73 ? -22.310 -28.697 32.416 1.00 18.18 1011 LYS B CA 1
ATOM 1903 C C . LYS B 1 73 ? -21.997 -29.179 30.979 1.00 19.10 1011 LYS B C 1
ATOM 1904 O O . LYS B 1 73 ? -22.242 -30.359 30.656 1.00 20.56 1011 LYS B O 1
ATOM 1910 N N . LEU B 1 74 ? -21.431 -28.299 30.140 1.00 18.83 1012 LEU B N 1
ATOM 1911 C CA . LEU B 1 74 ? -21.002 -28.820 28.852 1.00 20.16 1012 LEU B CA 1
ATOM 1912 C C . LEU B 1 74 ? -19.877 -29.808 29.080 1.00 17.53 1012 LEU B C 1
ATOM 1913 O O . LEU B 1 74 ? -19.017 -29.599 29.978 1.00 18.16 1012 LEU B O 1
ATOM 1918 N N . ASP B 1 75 ? -19.876 -30.897 28.318 1.00 18.82 1013 ASP B N 1
ATOM 1919 C CA . ASP B 1 75 ? -18.714 -31.778 28.388 1.00 17.13 1013 ASP B CA 1
ATOM 1920 C C . ASP B 1 75 ? -17.439 -31.083 27.924 1.00 20.50 1013 ASP B C 1
ATOM 1921 O O . ASP B 1 75 ? -17.368 -30.519 26.809 1.00 20.14 1013 ASP B O 1
ATOM 1926 N N . VAL B 1 76 ? -16.395 -31.153 28.740 1.00 16.06 1014 VAL B N 1
ATOM 1927 C CA . VAL B 1 76 ? -15.145 -30.426 28.415 1.00 13.67 1014 VAL B CA 1
ATOM 1928 C C . VAL B 1 76 ? -13.927 -31.342 28.321 1.00 18.14 1014 VAL B C 1
ATOM 1929 O O . VAL B 1 76 ? -12.795 -30.844 28.271 1.00 18.40 1014 VAL B O 1
ATOM 1933 N N . GLY B 1 77 ? -14.126 -32.664 28.290 1.00 15.69 1015 GLY B N 1
ATOM 1934 C CA . GLY B 1 77 ? -12.972 -33.558 28.272 1.00 13.54 1015 GLY B CA 1
ATOM 1935 C C . GLY B 1 77 ? -13.218 -34.830 29.084 1.00 15.12 1015 GLY B C 1
ATOM 1936 O O . GLY B 1 77 ? -14.369 -35.317 29.243 1.00 16.57 1015 GLY B O 1
ATOM 1937 N N . ARG B 1 78 ? -12.135 -35.377 29.607 1.00 14.31 1016 ARG B N 1
ATOM 1938 C CA . ARG B 1 78 ? -12.227 -36.670 30.266 1.00 18.51 1016 ARG B CA 1
ATOM 1939 C C . ARG B 1 78 ? -11.179 -36.705 31.329 1.00 17.26 1016 ARG B C 1
ATOM 1940 O O . ARG B 1 78 ? -10.069 -36.168 31.144 1.00 16.59 1016 ARG B O 1
ATOM 1948 N N . ALA B 1 79 ? -11.4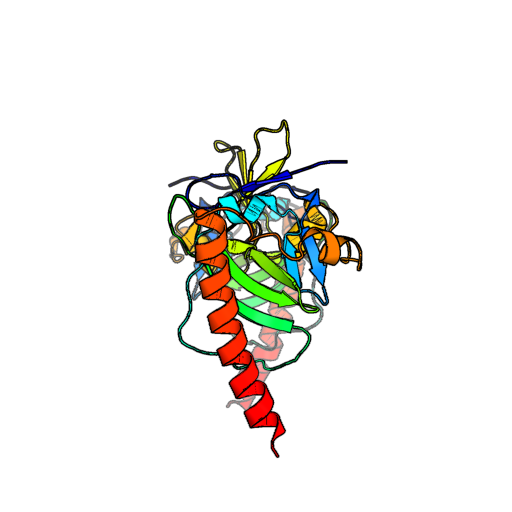64 -37.370 32.454 1.00 15.09 1017 ALA B N 1
ATOM 1949 C CA . ALA B 1 79 ? -10.413 -37.542 33.452 1.00 14.20 1017 ALA B CA 1
ATOM 1950 C C . ALA B 1 79 ? -9.692 -38.860 33.187 1.00 16.01 1017 ALA B C 1
ATOM 1951 O O . ALA B 1 79 ? -10.274 -39.798 32.617 1.00 18.01 1017 ALA B O 1
ATOM 1953 N N . TYR B 1 80 ? -8.409 -38.918 33.575 1.00 15.07 1018 TYR B N 1
ATOM 1954 C CA . TYR B 1 80 ? -7.609 -40.117 33.407 1.00 15.96 1018 TYR B CA 1
ATOM 1955 C C . TYR B 1 80 ? -6.973 -40.458 34.736 1.00 16.69 1018 TYR B C 1
ATOM 1956 O O . TYR B 1 80 ? -6.857 -39.589 35.625 1.00 16.98 1018 TYR B O 1
ATOM 1965 N N . LYS B 1 81 ? -6.544 -41.712 34.878 1.00 18.20 1019 LYS B N 1
ATOM 1966 C CA . LYS B 1 81 ? -5.596 -42.101 35.935 1.00 18.17 1019 LYS B CA 1
ATOM 1967 C C . LYS B 1 81 ? -4.257 -42.340 35.262 1.00 24.21 1019 LYS B C 1
ATOM 1968 O O . LYS B 1 81 ? -4.138 -43.256 34.405 1.00 24.55 1019 LYS B O 1
ATOM 1974 N N . ILE B 1 82 ? -3.270 -41.497 35.575 1.00 24.07 1020 ILE B N 1
ATOM 1975 C CA . ILE B 1 82 ? -1.971 -41.574 34.907 1.00 27.23 1020 ILE B CA 1
ATOM 1976 C C . ILE B 1 82 ? -0.942 -41.778 35.990 1.00 25.40 1020 ILE B C 1
ATOM 1977 O O . ILE B 1 82 ? -0.863 -40.947 36.912 1.00 26.77 1020 ILE B O 1
ATOM 1982 N N . ARG B 1 83 ? -0.202 -42.887 35.927 1.00 29.61 1021 ARG B N 1
ATOM 1983 C CA . ARG B 1 83 ? 0.788 -43.236 36.938 1.00 35.79 1021 ARG B CA 1
ATOM 1984 C C . ARG B 1 83 ? 0.133 -43.192 38.336 1.00 36.51 1021 ARG B C 1
ATOM 1985 O O . ARG B 1 83 ? 0.722 -42.694 39.308 1.00 38.35 1021 ARG B O 1
ATOM 1993 N N . GLY B 1 84 ? -1.099 -43.702 38.422 1.00 32.70 1022 GLY B N 1
ATOM 1994 C CA . GLY B 1 84 ? -1.782 -43.790 39.700 1.00 31.82 1022 GLY B CA 1
ATOM 1995 C C . GLY B 1 84 ? -2.425 -42.511 40.217 1.00 28.57 1022 GLY B C 1
ATOM 1996 O O . GLY B 1 84 ? -2.937 -42.489 41.323 1.00 31.04 1022 GLY B O 1
ATOM 1997 N N . THR B 1 85 ? -2.383 -41.438 39.436 1.00 21.41 1023 THR B N 1
ATOM 1998 C CA . THR B 1 85 ? -2.905 -40.125 39.851 1.00 22.07 1023 THR B CA 1
ATOM 1999 C C . THR B 1 85 ? -4.042 -39.703 38.941 1.00 20.82 1023 THR B C 1
ATOM 2000 O O . THR B 1 85 ? -3.919 -39.734 37.705 1.00 20.29 1023 THR B O 1
ATOM 2004 N N . TYR B 1 86 ? -5.150 -39.233 39.505 1.00 19.84 1024 TYR B N 1
ATOM 2005 C CA . TYR B 1 86 ? -6.229 -38.701 38.689 1.00 16.39 1024 TYR B CA 1
ATOM 2006 C C . TYR B 1 86 ? -5.951 -37.292 38.180 1.00 16.11 1024 TYR B C 1
ATOM 2007 O O . TYR B 1 86 ? -5.570 -36.418 38.954 1.00 15.90 1024 TYR B O 1
ATOM 2016 N N . LEU B 1 87 ? -6.132 -37.071 36.882 1.00 16.04 1025 LEU B N 1
ATOM 2017 C CA . LEU B 1 87 ? -5.868 -35.789 36.216 1.00 15.76 1025 LEU B CA 1
ATOM 2018 C C . LEU B 1 87 ? -6.927 -35.509 35.191 1.00 13.88 1025 LEU B C 1
ATOM 2019 O O . LEU B 1 87 ? -7.319 -36.402 34.434 1.00 16.28 1025 LEU B O 1
ATOM 2024 N N . PRO B 1 88 ? -7.365 -34.245 35.069 1.00 13.36 1026 PRO B N 1
ATOM 2025 C CA . PRO B 1 88 ? -8.304 -33.859 34.007 1.00 13.38 1026 PRO B CA 1
ATOM 2026 C C . PRO B 1 88 ? -7.557 -33.648 32.694 1.00 15.55 1026 PRO B C 1
ATOM 2027 O O . PRO B 1 88 ? -6.421 -33.164 32.676 1.00 15.20 1026 PRO B O 1
ATOM 2031 N N . GLN B 1 89 ? -8.186 -34.081 31.607 1.00 15.88 1027 GLN B N 1
ATOM 2032 C CA . GLN B 1 89 ? -7.751 -33.701 30.256 1.00 14.24 1027 GLN B CA 1
ATOM 2033 C C . GLN B 1 89 ? -8.809 -32.839 29.619 1.00 14.53 1027 GLN B C 1
ATOM 2034 O O . GLN B 1 89 ? -9.900 -33.308 29.215 1.00 15.29 1027 GLN B O 1
ATOM 2040 N N . LEU B 1 90 ? -8.546 -31.533 29.576 1.00 17.44 1028 LEU B N 1
ATOM 2041 C CA . LEU B 1 90 ? -9.496 -30.649 28.916 1.00 17.45 1028 LEU B CA 1
ATOM 2042 C C . LEU B 1 90 ? -9.323 -30.766 27.399 1.00 20.78 1028 LEU B C 1
ATOM 2043 O O . LEU B 1 90 ? -8.195 -30.798 26.908 1.00 17.94 1028 LEU B O 1
ATOM 2048 N N . SER B 1 91 ? -10.422 -30.851 26.653 1.00 16.28 1029 SER B N 1
ATOM 2049 C CA . SER B 1 91 ? -10.365 -30.993 25.191 1.00 16.07 1029 SER B CA 1
ATOM 2050 C C . SER B 1 91 ? -10.118 -29.581 24.595 1.00 16.85 1029 SER B C 1
ATOM 2051 O O . SER B 1 91 ? -10.826 -28.636 25.000 1.00 17.87 1029 SER B O 1
ATOM 2054 N N . VAL B 1 92 ? -9.207 -29.436 23.620 1.00 19.93 1030 VAL B N 1
ATOM 2055 C CA . VAL B 1 92 ? -9.052 -28.101 23.015 1.00 30.92 1030 VAL B CA 1
ATOM 2056 C C . VAL B 1 92 ? -10.322 -27.612 22.379 1.00 25.65 1030 VAL B C 1
ATOM 2057 O O . VAL B 1 92 ? -10.547 -26.408 22.251 1.00 28.31 1030 VAL B O 1
ATOM 2061 N N . LYS B 1 93 ? -11.177 -28.527 21.916 1.00 19.76 1031 LYS B N 1
ATOM 2062 C CA . LYS B 1 93 ? -12.457 -28.107 21.322 1.00 25.79 1031 LYS B CA 1
ATOM 2063 C C . LYS B 1 93 ? -13.452 -27.414 22.256 1.00 22.66 1031 LYS B C 1
ATOM 2064 O O . LYS B 1 93 ? -14.381 -26.797 21.788 1.00 30.81 1031 LYS B O 1
ATOM 2070 N N . ALA B 1 94 ? -13.266 -27.539 23.593 1.00 16.57 1032 ALA B N 1
ATOM 2071 C CA . ALA B 1 94 ? -14.189 -26.983 24.533 1.00 21.76 1032 ALA B CA 1
ATOM 2072 C C . ALA B 1 94 ? -13.642 -25.719 25.167 1.00 15.70 1032 ALA B C 1
ATOM 2073 O O . ALA B 1 94 ? -14.349 -25.120 25.990 1.00 23.21 1032 ALA B O 1
ATOM 2075 N N . LEU B 1 95 ? -12.449 -25.323 24.727 1.00 17.78 1033 LEU B N 1
ATOM 2076 C CA . LEU B 1 95 ? -11.695 -24.214 25.358 1.00 17.03 1033 LEU B CA 1
ATOM 2077 C C . LEU B 1 95 ? -11.588 -22.961 24.497 1.00 18.42 1033 LEU B C 1
ATOM 2078 O O . LEU B 1 95 ? -11.467 -23.019 23.257 1.00 21.40 1033 LEU B O 1
ATOM 2083 N N . THR B 1 96 ? -11.635 -21.822 25.186 1.00 16.98 1034 THR B N 1
ATOM 2084 C CA . THR B 1 96 ? -11.188 -20.561 24.611 1.00 18.90 1034 THR B CA 1
ATOM 2085 C C . THR B 1 96 ? -9.981 -20.156 25.434 1.00 15.51 1034 THR B C 1
ATOM 2086 O O . THR B 1 96 ? -10.006 -20.184 26.687 1.00 17.80 1034 THR B O 1
ATOM 2090 N N . PHE B 1 97 ? -8.881 -19.769 24.774 1.00 15.88 1035 PHE B N 1
ATOM 2091 C CA . PH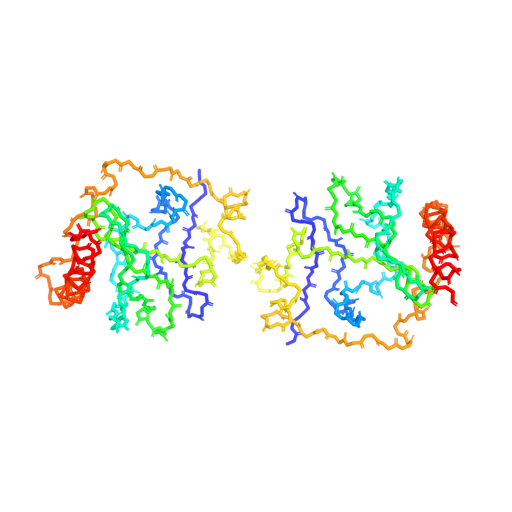E B 1 97 ? -7.692 -19.278 25.464 1.00 16.04 1035 PHE B CA 1
ATOM 2092 C C . PHE B 1 97 ? -7.726 -17.761 25.491 1.00 17.00 1035 PHE B C 1
ATOM 2093 O O . PHE B 1 97 ? -7.959 -17.127 24.458 1.00 17.70 1035 PHE B O 1
ATOM 2101 N N . VAL B 1 98 ? -7.548 -17.175 26.689 1.00 17.19 1036 VAL B N 1
ATOM 2102 C CA . VAL B 1 98 ? -7.645 -15.707 26.746 1.00 18.32 1036 VAL B CA 1
ATOM 2103 C C . VAL B 1 98 ? -6.336 -15.137 27.283 1.00 18.94 1036 VAL B C 1
ATOM 2104 O O . VAL B 1 98 ? -5.859 -15.596 28.345 1.00 20.84 1036 VAL B O 1
ATOM 2108 N N . GLN B 1 99 ? -5.781 -14.136 26.603 1.00 20.04 1037 GLN B N 1
ATOM 2109 C CA . GLN B 1 99 ? -4.643 -13.384 27.140 1.00 24.39 1037 GLN B CA 1
ATOM 2110 C C . GLN B 1 99 ? -5.214 -12.098 27.699 1.00 24.85 1037 GLN B C 1
ATOM 2111 O O . GLN B 1 99 ? -5.542 -11.177 26.973 1.00 25.74 1037 GLN B O 1
ATOM 2117 N N . GLU B 1 100 ? -5.328 -12.014 29.026 1.00 26.50 1038 GLU B N 1
ATOM 2118 C CA A GLU B 1 100 ? -5.923 -10.847 29.690 0.52 30.64 1038 GLU B CA 1
ATOM 2119 C CA B GLU B 1 100 ? -5.962 -10.835 29.610 0.48 28.94 1038 GLU B CA 1
ATOM 2120 C C . GLU B 1 100 ? -5.294 -9.492 29.364 1.00 37.88 1038 GLU B C 1
ATOM 2121 O O . GLU B 1 100 ? -5.993 -8.495 29.179 1.00 47.47 1038 GLU B O 1
ATOM 2132 N N . SER B 1 101 ? -3.968 -9.436 29.298 1.00 35.03 1039 SER B N 1
ATOM 2133 C CA . SER B 1 101 ? -3.323 -8.152 29.086 1.00 36.82 1039 SER B CA 1
ATOM 2134 C C . SER B 1 101 ? -3.508 -7.601 27.682 1.00 41.49 1039 SER B C 1
ATOM 2135 O O . SER B 1 101 ? -3.649 -6.372 27.482 1.00 47.06 1039 SER B O 1
ATOM 2138 N N . ASP B 1 102 ? -3.473 -8.510 26.712 1.00 33.75 1040 ASP B N 1
ATOM 2139 C CA . ASP B 1 102 ? -3.660 -8.188 25.302 1.00 36.81 1040 ASP B CA 1
ATOM 2140 C C . ASP B 1 102 ? -5.127 -8.039 24.883 1.00 30.77 1040 ASP B C 1
ATOM 2141 O O . ASP B 1 102 ? -5.392 -7.655 23.729 1.00 33.70 1040 ASP B O 1
ATOM 2146 N N . TYR B 1 103 ? -6.058 -8.359 25.772 1.00 30.07 1041 TYR B N 1
ATOM 2147 C CA . TYR B 1 103 ? -7.471 -8.375 25.394 1.00 30.06 1041 TYR B CA 1
ATOM 2148 C C . TYR B 1 103 ? -7.667 -9.255 24.152 1.00 30.52 1041 TYR B C 1
ATOM 2149 O O . TYR B 1 103 ? -8.299 -8.823 23.191 1.00 32.11 1041 TYR B O 1
ATOM 2158 N N . SER B 1 104 ? -7.106 -10.462 24.182 1.00 24.05 1042 SER B N 1
ATOM 2159 C CA . SER B 1 104 ? -7.199 -11.308 22.981 1.00 23.44 1042 SER B CA 1
ATOM 2160 C C . SER B 1 104 ? -7.723 -12.642 23.366 1.00 21.89 1042 SER B C 1
ATOM 2161 O O . SER B 1 104 ? -7.507 -13.108 24.489 1.00 21.52 1042 SER B O 1
ATOM 2164 N N . SER B 1 105 ? -8.464 -13.276 22.468 1.00 21.55 1043 SER B N 1
ATOM 2165 C CA . SER B 1 105 ? -8.842 -14.640 22.750 1.00 20.20 1043 SER B CA 1
ATOM 2166 C C . SER B 1 105 ? -8.686 -15.488 21.511 1.00 20.01 1043 SER B C 1
ATOM 2167 O O . SER B 1 105 ? -8.692 -14.949 20.406 1.00 20.97 1043 SER B O 1
ATOM 2170 N N . MET B 1 106 ? -8.526 -16.804 21.721 1.00 18.92 1044 MET B N 1
ATOM 2171 C CA . MET B 1 106 ? -8.210 -17.698 20.572 1.00 18.88 1044 MET B CA 1
ATOM 2172 C C . MET B 1 106 ? -8.850 -19.062 20.767 1.00 17.94 1044 MET B C 1
ATOM 2173 O O . MET B 1 106 ? -8.912 -19.615 21.883 1.00 17.08 1044 MET B O 1
ATOM 2178 N N . THR B 1 107 ? -9.310 -19.668 19.688 1.00 18.23 1045 THR B N 1
ATOM 2179 C CA . THR B 1 107 ? -9.683 -21.075 19.729 1.00 17.56 1045 THR B CA 1
ATOM 2180 C C . THR B 1 107 ? -8.737 -21.801 18.803 1.00 17.84 1045 THR B C 1
ATOM 2181 O O . THR B 1 107 ? -8.258 -21.178 17.802 1.00 18.78 1045 THR B O 1
ATOM 2185 N N . LYS B 1 108 ? -8.426 -23.058 19.157 1.00 17.20 1046 LYS B N 1
ATOM 2186 C CA . LYS B 1 108 ? -7.415 -23.846 18.435 1.00 18.90 1046 LYS B CA 1
ATOM 2187 C C . LYS B 1 108 ? -7.973 -25.261 18.174 1.00 17.43 1046 LYS B C 1
ATOM 2188 O O . LYS B 1 108 ? -8.808 -25.758 18.942 1.00 18.55 1046 LYS B O 1
ATOM 2194 N N . ALA B 1 109 ? -7.627 -25.791 17.011 1.00 21.37 1047 ALA B N 1
ATOM 2195 C CA . ALA B 1 109 ? -8.139 -27.069 16.544 1.00 25.51 1047 ALA B CA 1
ATOM 2196 C C . ALA B 1 109 ? -7.432 -28.241 17.238 1.00 28.00 1047 ALA B C 1
ATOM 2197 O O . ALA B 1 109 ? -8.057 -29.248 17.510 1.00 27.72 1047 ALA B O 1
ATOM 2199 N N . LYS B 1 110 ? -6.166 -28.060 17.596 1.00 28.40 1048 LYS B N 1
ATOM 2200 C CA . LYS B 1 110 ? -5.418 -29.147 18.226 1.00 28.89 1048 LYS B CA 1
ATOM 2201 C C . LYS B 1 110 ? -4.538 -28.587 19.339 1.00 28.56 1048 LYS B C 1
ATOM 2202 O O . LYS B 1 110 ? -4.052 -27.464 19.164 1.00 26.40 1048 LYS B O 1
ATOM 2208 N N . TRP B 1 111 ? -4.295 -29.384 20.393 1.00 30.53 1049 TRP B N 1
ATOM 2209 C CA . TRP B 1 111 ? -3.344 -29.015 21.459 1.00 32.75 1049 TRP B CA 1
ATOM 2210 C C . TRP B 1 111 ? -2.009 -28.653 20.816 1.00 31.43 1049 TRP B C 1
ATOM 2211 O O . TRP B 1 111 ? -1.286 -27.768 21.270 1.00 37.69 1049 TRP B O 1
ATOM 2222 N N . SER B 1 112 ? -1.681 -29.319 19.726 1.00 26.17 1050 SER B N 1
ATOM 2223 C CA . SER B 1 112 ? -0.465 -29.001 19.000 1.00 22.70 1050 SER B CA 1
ATOM 2224 C C . SER B 1 112 ? -0.370 -27.574 18.439 1.00 30.52 1050 SER B C 1
ATOM 2225 O O . SER B 1 112 ? 0.724 -27.027 18.332 1.00 33.00 1050 SER B O 1
ATOM 2228 N N . ASP B 1 113 ? -1.516 -26.958 18.096 1.00 32.31 1051 ASP B N 1
ATOM 2229 C CA . ASP B 1 113 ? -1.502 -25.585 17.560 1.00 25.49 1051 ASP B CA 1
ATOM 2230 C C . ASP B 1 113 ? -1.364 -24.588 18.735 1.00 19.28 1051 ASP B C 1
ATOM 2231 O O . ASP B 1 113 ? -0.776 -23.514 18.544 1.00 22.07 1051 ASP B O 1
ATOM 2236 N N . VAL B 1 114 ? -1.818 -24.998 19.901 1.00 20.01 1052 VAL B N 1
ATOM 2237 C CA . VAL B 1 114 ? -1.650 -24.210 21.127 1.00 20.49 1052 VAL B CA 1
ATOM 2238 C C . VAL B 1 114 ? -0.160 -24.036 21.423 1.00 23.36 1052 VAL B C 1
ATOM 2239 O O . VAL B 1 114 ? 0.297 -22.926 21.731 1.00 22.34 1052 VAL B O 1
ATOM 2243 N N . GLU B 1 115 ? 0.610 -25.135 21.349 1.00 21.34 1053 GLU B N 1
ATOM 2244 C CA . GLU B 1 115 ? 2.096 -25.045 21.513 1.00 27.68 1053 GLU B CA 1
ATOM 2245 C C . GLU B 1 115 ? 2.802 -24.163 20.531 1.00 27.36 1053 GLU B C 1
ATOM 2246 O O . GLU B 1 115 ? 3.784 -23.463 20.838 1.00 28.73 1053 GLU B O 1
ATOM 2252 N N . GLN B 1 116 ? 2.363 -24.239 19.284 1.00 25.54 1054 GLN B N 1
ATOM 2253 C CA . GLN B 1 116 ? 2.967 -23.487 18.239 1.00 31.45 1054 GLN B CA 1
ATOM 2254 C C . GLN B 1 116 ? 2.664 -21.994 18.299 1.00 29.53 1054 GLN B C 1
ATOM 2255 O O . GLN B 1 116 ? 3.514 -21.181 17.978 1.00 33.28 1054 GLN B O 1
ATOM 2261 N N . ASP B 1 117 ? 1.441 -21.649 18.683 1.00 23.67 1055 ASP B N 1
ATOM 2262 C CA . ASP B 1 117 ? 0.979 -20.286 18.448 1.00 22.59 1055 ASP B CA 1
ATOM 2263 C C . ASP B 1 117 ? 0.941 -19.522 19.782 1.00 23.09 1055 ASP B C 1
ATOM 2264 O O . ASP B 1 117 ? 1.200 -18.302 19.820 1.00 24.15 1055 ASP B O 1
ATOM 2269 N N . LEU B 1 118 ? 0.668 -20.215 20.888 1.00 22.22 1056 LEU B N 1
ATOM 2270 C CA . LEU B 1 118 ? 0.270 -19.471 22.093 1.00 21.09 1056 LEU B CA 1
ATOM 2271 C C . LEU B 1 118 ? 1.271 -19.594 23.236 1.00 22.18 1056 LEU B C 1
ATOM 2272 O O . LEU B 1 118 ? 1.765 -18.585 23.755 1.00 22.14 1056 LEU B O 1
ATOM 2277 N N . PHE B 1 119 ? 1.538 -20.823 23.679 1.00 19.95 1057 PHE B N 1
ATOM 2278 C CA . PHE B 1 119 ? 2.456 -20.958 24.807 1.00 20.32 1057 PHE B CA 1
ATOM 2279 C C . PHE B 1 119 ? 3.188 -22.309 24.837 1.00 24.02 1057 PHE B C 1
ATOM 2280 O O . PHE B 1 119 ? 2.649 -23.321 24.377 1.00 20.65 1057 PHE B O 1
ATOM 2288 N N . TYR B 1 120 ? 4.417 -22.301 25.360 1.00 21.51 1058 TYR B N 1
ATOM 2289 C CA . TYR B 1 120 ? 5.160 -23.532 25.594 1.00 21.84 1058 TYR B CA 1
ATOM 2290 C C . TYR B 1 120 ? 4.458 -24.451 26.608 1.00 20.64 1058 TYR B C 1
ATOM 2291 O O . TYR B 1 120 ? 3.942 -23.973 27.650 1.00 20.07 1058 TYR B O 1
ATOM 2300 N N . ILE B 1 121 ? 4.439 -25.760 26.331 1.00 20.42 1059 ILE B N 1
ATOM 2301 C CA . ILE B 1 121 ? 3.884 -26.759 27.258 1.00 19.55 1059 ILE B CA 1
ATOM 2302 C C . ILE B 1 121 ? 4.995 -27.760 27.522 1.00 20.61 1059 ILE B C 1
ATOM 2303 O O . ILE B 1 121 ? 5.542 -28.386 26.596 1.00 21.56 1059 ILE B O 1
ATOM 2308 N N . SER B 1 122 ? 5.345 -27.934 28.791 1.00 20.83 1060 SER B N 1
ATOM 2309 C CA . SER B 1 122 ? 6.436 -28.849 29.124 1.00 23.19 1060 SER B CA 1
ATOM 2310 C C . SER B 1 122 ? 5.932 -30.329 29.204 1.00 23.52 1060 SER B C 1
ATOM 2311 O O . SER B 1 122 ? 4.715 -30.599 29.377 1.00 23.33 1060 SER B O 1
ATOM 2314 N N . GLU B 1 123 ? 6.850 -31.289 29.095 1.00 26.10 1061 GLU B N 1
ATOM 2315 C CA . GLU B 1 123 ? 6.500 -32.673 29.459 1.00 25.79 1061 GLU B CA 1
ATOM 2316 C C . GLU B 1 123 ? 6.510 -32.838 30.971 1.00 24.32 1061 GLU B C 1
ATOM 2317 O O . GLU B 1 123 ? 7.462 -32.407 31.645 1.00 26.27 1061 GLU B O 1
ATOM 2323 N N . ALA B 1 124 ? 5.456 -33.456 31.514 1.00 25.30 1062 ALA B N 1
ATOM 2324 C CA . ALA B 1 124 ? 5.340 -33.688 32.952 1.00 21.61 1062 ALA B CA 1
ATOM 2325 C C . ALA B 1 124 ? 6.500 -34.456 33.520 1.00 23.70 1062 ALA B C 1
ATOM 2326 O O . ALA B 1 124 ? 7.054 -35.341 32.851 1.00 27.19 1062 ALA B O 1
ATOM 2328 N N . ILE B 1 125 ? 6.915 -34.072 34.726 1.00 25.94 1063 ILE B N 1
ATOM 2329 C CA . ILE B 1 125 ? 7.958 -34.791 35.454 1.00 28.17 1063 ILE B CA 1
ATOM 2330 C C . ILE B 1 125 ? 7.324 -35.290 36.746 1.00 26.98 1063 ILE B C 1
ATOM 2331 O O . ILE B 1 125 ? 6.207 -34.918 37.088 1.00 26.94 1063 ILE B O 1
ATOM 2336 N N . GLU B 1 126 ? 8.045 -36.117 37.499 1.00 26.94 1064 GLU B N 1
ATOM 2337 C CA . GLU B 1 126 ? 7.459 -36.603 38.774 1.00 26.83 1064 GLU B CA 1
ATOM 2338 C C . GLU B 1 126 ? 7.014 -35.508 39.769 1.00 28.45 1064 GLU B C 1
ATOM 2339 O O . GLU B 1 126 ? 5.985 -35.604 40.392 1.00 27.77 1064 GLU B O 1
ATOM 2345 N N . ASP B 1 127 ? 7.808 -34.461 39.913 1.00 37.47 1065 ASP B N 1
ATOM 2346 C CA . ASP B 1 127 ? 7.409 -33.303 40.719 1.00 40.81 1065 ASP B CA 1
ATOM 2347 C C . ASP B 1 127 ? 5.982 -32.782 40.431 1.00 40.97 1065 ASP B C 1
ATOM 2348 O O . ASP B 1 127 ? 5.238 -32.445 41.366 1.00 44.97 1065 ASP B O 1
ATOM 2353 N N . ASP B 1 128 ? 5.571 -32.731 39.154 1.00 29.36 1066 ASP B N 1
ATOM 2354 C CA . ASP B 1 128 ? 4.203 -32.264 38.817 1.00 29.25 1066 ASP B CA 1
ATOM 2355 C C . ASP B 1 128 ? 3.100 -33.135 39.395 1.00 27.84 1066 ASP B C 1
ATOM 2356 O O . ASP B 1 128 ? 2.012 -32.668 39.735 1.00 29.59 1066 ASP B O 1
ATOM 2361 N N . PHE B 1 129 ? 3.370 -34.429 39.501 1.00 29.87 1067 PHE B N 1
ATOM 2362 C CA . PHE B 1 129 ? 2.348 -35.366 39.998 1.00 23.92 1067 PHE B CA 1
ATOM 2363 C C . PHE B 1 129 ? 2.129 -35.189 41.482 1.00 30.03 1067 PHE B C 1
ATOM 2364 O O . PHE B 1 129 ? 1.023 -35.415 41.993 1.00 28.99 1067 PHE B O 1
ATOM 2372 N N . ARG B 1 130 ? 3.156 -34.751 42.183 1.00 31.51 1068 ARG B N 1
ATOM 2373 C CA A ARG B 1 130 ? 3.048 -34.695 43.627 0.51 29.71 1068 ARG B CA 1
ATOM 2374 C CA B ARG B 1 130 ? 3.058 -34.691 43.631 0.49 29.75 1068 ARG B C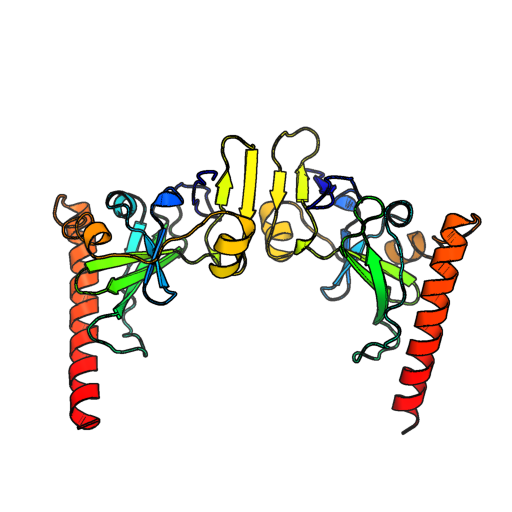A 1
ATOM 2375 C C . ARG B 1 130 ? 1.982 -33.742 44.128 1.00 24.53 1068 ARG B C 1
ATOM 2376 O O . ARG B 1 130 ? 1.278 -34.075 45.056 1.00 29.25 1068 ARG B O 1
ATOM 2391 N N . ILE B 1 131 ? 1.838 -32.567 43.497 1.00 28.49 1069 ILE B N 1
ATOM 2392 C CA . ILE B 1 131 ? 0.800 -31.650 43.974 1.00 25.84 1069 ILE B CA 1
ATOM 2393 C C . ILE B 1 131 ? -0.614 -32.182 43.667 1.00 23.78 1069 ILE B C 1
ATOM 2394 O O . ILE B 1 131 ? -1.612 -31.763 44.299 1.00 26.45 1069 ILE B O 1
ATOM 2399 N N . MET B 1 132 ? -0.734 -33.112 42.704 1.00 19.98 1070 MET B N 1
ATOM 2400 C CA . MET B 1 132 ? -2.055 -33.606 42.350 1.00 18.88 1070 MET B CA 1
ATOM 2401 C C . MET B 1 132 ? -2.485 -34.834 43.171 1.00 21.20 1070 MET B C 1
ATOM 2402 O O . MET B 1 132 ? -3.659 -35.229 43.128 1.00 24.45 1070 MET B O 1
ATOM 2407 N N . LEU B 1 133 ? -1.520 -35.426 43.854 1.00 22.30 1071 LEU B N 1
ATOM 2408 C CA . LEU B 1 133 ? -1.692 -36.724 44.513 1.00 29.77 1071 LEU B CA 1
ATOM 2409 C C . LEU B 1 133 ? -2.986 -36.817 45.335 1.00 28.16 1071 LEU B C 1
ATOM 2410 O O . LEU B 1 133 ? -3.863 -37.648 45.089 1.00 33.01 1071 LEU B O 1
ATOM 2415 N N . ASN B 1 134 ? -3.132 -35.891 46.254 1.00 25.58 1072 ASN B N 1
ATOM 2416 C CA . ASN B 1 134 ? -4.291 -35.978 47.115 1.00 24.07 1072 ASN B CA 1
ATOM 2417 C C . ASN B 1 134 ? -5.252 -34.825 46.921 1.00 24.89 1072 ASN B C 1
ATOM 2418 O O . ASN B 1 134 ? -5.954 -34.433 47.861 1.00 25.24 1072 ASN B O 1
ATOM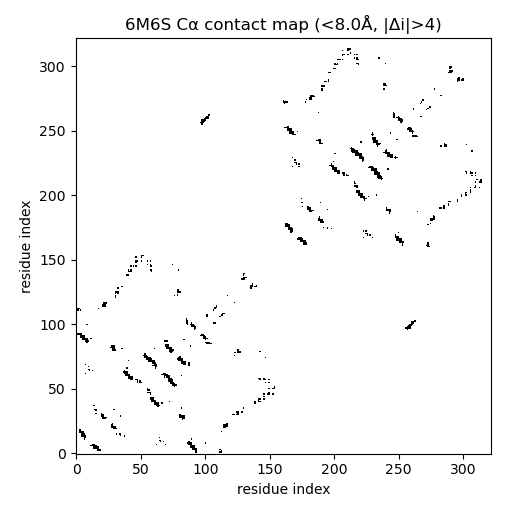 2423 N N . ALA B 1 135 ? -5.313 -34.334 45.685 1.00 21.35 1073 ALA B N 1
ATOM 2424 C CA . ALA B 1 135 ? -6.096 -33.177 45.336 1.00 18.32 1073 ALA B CA 1
ATOM 2425 C C . ALA B 1 135 ? -7.586 -33.416 45.507 1.00 19.84 1073 ALA B C 1
ATOM 2426 O O . ALA B 1 135 ? -8.343 -32.429 45.577 1.00 25.73 1073 ALA B O 1
ATOM 2428 N N . LEU B 1 136 ? -8.013 -34.685 45.532 1.00 18.91 1074 LEU B N 1
ATOM 2429 C CA . LEU B 1 136 ? -9.449 -35.003 45.654 1.00 19.17 1074 LEU B CA 1
ATOM 2430 C C . LEU B 1 136 ? -9.804 -35.523 47.040 1.00 22.17 1074 LEU B C 1
ATOM 2431 O O . LEU B 1 136 ? -10.927 -35.985 47.265 1.00 24.21 1074 LEU B O 1
ATOM 2436 N N . SER B 1 137 ? -8.871 -35.488 47.981 1.00 21.34 1075 SER B N 1
ATOM 2437 C CA A SER B 1 137 ? -9.086 -36.188 49.250 0.51 25.04 1075 SER B CA 1
ATOM 2438 C CA B SER B 1 137 ? -9.130 -36.190 49.252 0.49 24.02 1075 SER B CA 1
ATOM 2439 C C . SER B 1 137 ? -9.471 -35.305 50.436 1.00 25.54 1075 SER B C 1
ATOM 2440 O O . SER B 1 137 ? -9.479 -35.800 51.577 1.00 27.61 1075 SER B O 1
ATOM 2445 N N . ASP B 1 138 ? -9.769 -34.034 50.183 1.00 25.48 1076 ASP B N 1
ATOM 2446 C CA . ASP B 1 138 ? -9.802 -33.084 51.307 1.00 30.59 1076 ASP B CA 1
ATOM 2447 C C . ASP B 1 138 ? -11.173 -32.517 51.714 1.00 29.20 1076 ASP B C 1
ATOM 2448 O O . ASP B 1 138 ? -11.288 -31.959 52.795 1.00 30.44 1076 ASP B O 1
ATOM 2453 N N . THR B 1 139 ? -12.155 -32.556 50.808 1.00 24.43 1077 THR B N 1
ATOM 2454 C CA . THR B 1 139 ? -13.528 -32.059 51.084 1.00 25.27 1077 THR B CA 1
ATOM 2455 C C . THR B 1 139 ? -14.632 -33.059 50.668 1.00 24.24 1077 THR B C 1
ATOM 2456 O O . THR B 1 139 ? -14.354 -33.959 49.865 1.00 22.14 1077 THR B O 1
ATOM 2460 N N . GLU B 1 140 ? -15.857 -32.902 51.209 1.00 23.96 1078 GLU B N 1
ATOM 2461 C CA . GLU B 1 140 ? -16.980 -33.779 50.876 1.00 24.13 1078 GLU B CA 1
ATOM 2462 C C . GLU B 1 140 ? -17.194 -33.787 49.360 1.00 22.70 1078 GLU B C 1
ATOM 2463 O O . GLU B 1 140 ? -17.363 -34.841 48.784 1.00 22.38 1078 GLU B O 1
ATOM 2469 N N . GLU B 1 141 ? -17.149 -32.607 48.779 1.00 22.06 1079 GLU B N 1
ATOM 2470 C CA . GLU B 1 141 ? -17.423 -32.556 47.338 1.00 20.91 1079 GLU B CA 1
ATOM 2471 C C . GLU B 1 141 ? -16.342 -33.200 46.509 1.00 20.52 1079 GLU B C 1
ATOM 2472 O O . GLU B 1 141 ? -16.670 -33.869 45.492 1.00 21.64 1079 GLU B O 1
ATOM 2478 N N . ASN B 1 142 ? -15.091 -33.056 46.928 1.00 19.59 1080 ASN B N 1
ATOM 2479 C CA . ASN B 1 142 ? -14.026 -33.668 46.148 1.00 19.01 1080 ASN B CA 1
ATOM 2480 C C . ASN B 1 142 ? -14.016 -35.193 46.325 1.00 21.79 1080 ASN B C 1
ATOM 2481 O O . ASN B 1 142 ? -13.710 -35.931 45.361 1.00 20.27 1080 ASN B O 1
ATOM 2486 N N . ILE B 1 143 ? -14.331 -35.678 47.533 1.00 20.44 1081 ILE B N 1
ATOM 2487 C CA . ILE B 1 143 ? -14.400 -37.123 47.781 1.00 20.91 1081 ILE B CA 1
ATOM 2488 C C . ILE B 1 143 ? -15.442 -37.784 46.886 1.00 20.74 1081 ILE B C 1
ATOM 2489 O O . ILE B 1 143 ? -15.224 -38.904 46.361 1.00 20.72 1081 ILE B O 1
ATOM 2494 N N . GLU B 1 144 ? -16.546 -37.078 46.656 1.00 20.74 1082 GLU B N 1
ATOM 2495 C CA . GLU B 1 144 ? -17.588 -37.628 45.815 1.00 20.81 1082 GLU B CA 1
ATOM 2496 C C . GLU B 1 144 ? -17.060 -37.786 44.384 1.00 19.63 1082 GLU B C 1
ATOM 2497 O O . GLU B 1 144 ? -17.402 -38.790 43.753 1.00 21.21 1082 GLU B O 1
ATOM 2503 N N . LYS B 1 145 ? -16.228 -36.855 43.916 1.00 18.62 1083 LYS B N 1
ATOM 2504 C CA . LYS B 1 145 ? -15.602 -37.019 42.590 1.00 17.89 1083 LYS B CA 1
ATOM 2505 C C . LYS B 1 145 ? -14.628 -38.202 42.601 1.00 17.80 1083 LYS B C 1
ATOM 2506 O O . LYS B 1 145 ? -14.521 -38.984 41.637 1.00 20.96 1083 LYS B O 1
ATOM 2512 N N . LYS B 1 146 ? -13.847 -38.313 43.661 1.00 18.24 1084 LYS B N 1
ATOM 2513 C CA . LYS B 1 146 ? -12.860 -39.399 43.745 1.00 19.58 1084 LYS B CA 1
ATOM 2514 C C . LYS B 1 146 ? -13.566 -40.757 43.698 1.00 20.90 1084 LYS B C 1
ATOM 2515 O O . LYS B 1 146 ? -13.024 -41.708 43.121 1.00 20.70 1084 LYS B O 1
ATOM 2521 N N . ILE B 1 147 ? -14.739 -40.868 44.345 1.00 20.23 1085 ILE B N 1
ATOM 2522 C CA . ILE B 1 147 ? -15.491 -42.113 44.364 1.00 21.28 1085 ILE B CA 1
ATOM 2523 C C . ILE B 1 147 ? -15.930 -42.540 42.964 1.00 22.19 1085 ILE B C 1
ATOM 2524 O O . ILE B 1 147 ? -15.807 -43.725 42.656 1.00 22.62 1085 ILE B O 1
ATOM 2529 N N . VAL B 1 148 ? -16.359 -41.568 42.140 1.00 21.77 1086 VAL B N 1
ATOM 2530 C CA . VAL B 1 148 ? -16.762 -41.800 40.773 1.00 20.16 1086 VAL B CA 1
ATOM 2531 C C . VAL B 1 148 ? -15.553 -42.295 40.006 1.00 20.20 1086 VAL B C 1
ATOM 2532 O O . VAL B 1 148 ? -15.655 -43.304 39.277 1.00 21.02 1086 VAL B O 1
ATOM 2536 N N . LEU B 1 149 ? -14.430 -41.610 40.158 1.00 18.56 1087 LEU B N 1
ATOM 2537 C CA . LEU B 1 149 ? -13.195 -42.041 39.471 1.00 19.72 1087 LEU B CA 1
ATOM 2538 C C . LEU B 1 149 ? -12.732 -43.434 39.907 1.00 19.46 1087 LEU B C 1
ATOM 2539 O O . LEU B 1 149 ? -12.348 -44.262 39.058 1.00 23.61 1087 LEU B O 1
ATOM 2544 N N . ASP B 1 150 ? -12.760 -43.719 41.213 1.00 20.19 1088 ASP B N 1
ATOM 2545 C CA . ASP B 1 150 ? -12.291 -44.994 41.674 1.00 21.41 1088 ASP B CA 1
ATOM 2546 C C . ASP B 1 150 ? -13.164 -46.137 41.126 1.00 25.09 1088 ASP B C 1
ATOM 2547 O O . ASP B 1 150 ? -12.635 -47.215 40.798 1.00 25.14 1088 ASP B O 1
ATOM 2552 N N . LEU B 1 151 ? -14.475 -45.928 41.040 1.00 22.44 1089 LEU B N 1
ATOM 2553 C CA . LEU B 1 151 ? -15.376 -46.957 40.530 1.00 24.20 1089 LEU B CA 1
ATOM 2554 C C . LEU B 1 151 ? -15.102 -47.192 39.045 1.00 24.31 1089 LEU B C 1
ATOM 2555 O O . LEU B 1 151 ? -15.131 -48.353 38.580 1.00 27.48 1089 LEU B O 1
ATOM 2560 N N . ASP B 1 152 ? -14.902 -46.114 38.304 1.00 22.99 1090 ASP B N 1
ATOM 2561 C CA . ASP B 1 152 ? -14.625 -46.281 36.886 1.00 21.78 1090 ASP B CA 1
ATOM 2562 C C . ASP B 1 152 ? -13.252 -46.961 36.722 1.00 25.63 1090 ASP B C 1
ATOM 2563 O O . ASP B 1 152 ? -13.092 -47.791 35.804 1.00 25.06 1090 ASP B O 1
ATOM 2568 N N . SER B 1 153 ? -12.281 -46.627 37.591 1.00 21.74 1091 SER B N 1
ATOM 2569 C CA . SER B 1 153 ? -10.957 -47.260 37.553 1.00 22.31 1091 SER B CA 1
ATOM 2570 C C . SER B 1 153 ? -11.044 -48.753 37.856 1.00 28.91 1091 SER B C 1
ATOM 2571 O O . SER B 1 153 ? -10.338 -49.577 37.253 1.00 29.37 1091 SER B O 1
ATOM 2574 N N . ARG B 1 154 ? -11.910 -49.115 38.802 1.00 24.72 1092 ARG B N 1
ATOM 2575 C CA . ARG B 1 154 ? -12.025 -50.522 39.172 1.00 29.47 1092 ARG B CA 1
ATOM 2576 C C . ARG B 1 154 ? -12.599 -51.317 38.004 1.00 28.70 1092 ARG B C 1
ATOM 2577 O O . ARG B 1 154 ? -12.172 -52.448 37.734 1.00 30.64 1092 ARG B O 1
ATOM 2585 N N . GLN B 1 155 ? -13.578 -50.753 37.313 1.00 30.98 1093 GLN B N 1
ATOM 2586 C CA . GLN B 1 155 ? -14.147 -51.388 36.141 1.00 29.91 1093 GLN B CA 1
ATOM 2587 C C . GLN B 1 155 ? -13.161 -51.478 35.010 1.00 31.60 1093 GLN B C 1
ATOM 2588 O O . GLN B 1 155 ? -13.210 -52.386 34.245 1.00 33.94 1093 GLN B O 1
ATOM 2594 N N . HIS B 1 156 ? -12.328 -50.471 34.859 1.00 26.04 1094 HIS B N 1
ATOM 2595 C CA . HIS B 1 156 ? -11.283 -50.462 33.832 1.00 27.57 1094 HIS B CA 1
ATOM 2596 C C . HIS B 1 156 ? -10.286 -51.571 34.138 1.00 33.65 1094 HIS B C 1
ATOM 2597 O O . HIS B 1 156 ? -9.881 -52.315 33.245 1.00 32.77 1094 HIS B O 1
ATOM 2604 N N . ASN B 1 157 ? -9.882 -51.681 35.403 1.00 29.38 1095 ASN B N 1
ATOM 2605 C CA . ASN B 1 157 ? -8.882 -52.675 35.787 1.00 32.39 1095 ASN B CA 1
ATOM 2606 C C . ASN B 1 157 ? -9.394 -54.072 35.578 1.00 37.66 1095 ASN B C 1
ATOM 2607 O O . ASN B 1 157 ? -8.641 -54.995 35.242 1.00 40.16 1095 ASN B O 1
ATOM 2612 N N . LYS B 1 158 ? -10.681 -54.252 35.833 1.00 33.87 1096 LYS B N 1
ATOM 2613 C CA . LYS B 1 158 ? -11.269 -55.563 35.695 1.00 35.18 1096 LYS B CA 1
ATOM 2614 C C . LYS B 1 158 ? -11.270 -56.047 34.242 1.00 39.57 1096 LYS B C 1
ATOM 2615 O O . LYS B 1 158 ? -11.000 -57.233 33.998 1.00 39.45 1096 LYS B O 1
ATOM 2621 N N . GLN B 1 159 ? -11.553 -55.136 33.305 1.00 39.64 1097 GLN B N 1
ATOM 2622 C CA . GLN B 1 159 ? -11.455 -55.419 31.864 1.00 42.30 1097 GLN B CA 1
ATOM 2623 C C . GLN B 1 159 ? -10.008 -55.681 31.441 1.00 41.60 1097 GLN B C 1
ATOM 2624 O O . GLN B 1 159 ? -9.723 -56.579 30.629 1.00 39.97 1097 GLN B O 1
ATOM 2630 N N . LEU B 1 160 ? -9.100 -54.868 31.973 1.00 39.86 1098 LEU B N 1
ATOM 2631 C CA . LEU B 1 160 ? -7.668 -55.022 31.733 1.00 42.70 1098 LEU B CA 1
ATOM 2632 C C . LEU B 1 160 ? -7.152 -56.401 32.115 1.00 45.84 1098 LEU B C 1
ATOM 2633 O O . LEU B 1 160 ? -6.393 -57.011 31.332 1.00 44.28 1098 LEU B O 1
ATOM 2638 N N . GLU B 1 161 ? -7.573 -56.899 33.288 1.00 36.28 1099 GLU B N 1
ATOM 2639 C CA . GLU B 1 161 ? -7.258 -58.245 33.748 1.00 39.62 1099 GLU B CA 1
ATOM 2640 C C . GLU B 1 161 ? -7.610 -59.262 32.681 1.00 50.12 1099 GLU B C 1
ATOM 2641 O O . GLU B 1 161 ? -6.833 -60.190 32.383 1.00 47.23 1099 GLU B O 1
ATOM 2647 N N . MET B 1 162 ? -8.802 -59.118 32.117 1.00 52.90 1100 MET B N 1
ATOM 2648 C CA . MET B 1 162 ? -9.225 -60.089 31.124 1.00 54.07 1100 MET B CA 1
ATOM 2649 C C . MET B 1 162 ? -8.385 -59.944 29.835 1.00 49.57 1100 MET B C 1
ATOM 2650 O O . MET B 1 162 ? -7.896 -60.930 29.284 1.00 50.49 1100 MET B O 1
ATOM 2655 N N . LYS B 1 163 ? -8.145 -58.722 29.393 1.00 50.56 1101 LYS B N 1
ATOM 2656 C CA . LYS B 1 163 ? -7.313 -58.580 28.205 1.00 50.61 1101 LYS B CA 1
ATOM 2657 C C . LYS B 1 163 ? -5.911 -59.176 28.423 1.00 54.60 1101 LYS B C 1
ATOM 2658 O O . LYS B 1 163 ? -5.433 -59.933 27.569 1.00 54.51 1101 LYS B O 1
ATOM 2664 N N . ARG B 1 164 ? -5.274 -58.867 29.562 1.00 51.15 1102 ARG B N 1
ATOM 2665 C CA . ARG B 1 164 ? -3.925 -59.392 29.853 1.00 53.36 1102 ARG B CA 1
ATOM 2666 C C . ARG B 1 164 ? -3.931 -60.878 29.883 1.00 56.05 1102 ARG B C 1
ATOM 2667 O O . ARG B 1 164 ? -2.994 -61.540 29.413 1.00 59.93 1102 ARG B O 1
ATOM 2675 N N . PHE B 1 165 ? -4.987 -61.403 30.480 1.00 55.04 1103 PHE B N 1
ATOM 2676 C CA . PHE B 1 165 ? -5.137 -62.828 30.628 1.00 58.57 1103 PHE B CA 1
ATOM 2677 C C . PHE B 1 165 ? -5.157 -63.592 29.304 1.00 65.95 1103 PHE B C 1
ATOM 2678 O O . PHE B 1 165 ? -4.360 -64.524 29.118 1.00 70.70 1103 PHE B O 1
ATOM 2686 N N . HIS B 1 166 ? -6.090 -63.275 28.403 1.00 66.79 1104 HIS B N 1
ATOM 2687 C CA . HIS B 1 166 ? -6.149 -64.078 27.171 1.00 72.10 1104 HIS B CA 1
ATOM 2688 C C . HIS B 1 166 ? -5.398 -63.499 25.961 1.00 69.31 1104 HIS B C 1
ATOM 2689 O O . HIS B 1 166 ? -5.467 -64.044 24.861 1.00 75.75 1104 HIS B O 1
ATOM 2696 N N . ILE B 1 167 ? -4.645 -62.427 26.190 1.00 60.29 1105 ILE B N 1
ATOM 2697 C CA . ILE B 1 167 ? -3.460 -62.189 25.378 1.00 63.19 1105 ILE B CA 1
ATOM 2698 C C . ILE B 1 167 ? -2.481 -63.316 25.725 1.00 68.51 1105 ILE B C 1
ATOM 2699 O O . ILE B 1 167 ? -1.727 -63.791 24.871 1.00 68.46 1105 ILE B O 1
ATOM 2704 N N . GLN B 1 168 ? -2.547 -63.748 26.989 1.00 69.72 1106 GLN B N 1
ATOM 2705 C CA . GLN B 1 168 ? -1.725 -64.822 27.568 1.00 73.31 1106 GLN B CA 1
ATOM 2706 C C . GLN B 1 168 ? -0.234 -64.489 27.602 1.00 75.64 1106 GLN B C 1
ATOM 2707 O O . GLN B 1 168 ? 0.293 -64.091 28.644 1.00 75.32 1106 GLN B O 1
#

Nearest PDB structures (foldseek):
  6m6r-assembly1_A  TM=9.850E-01  e=2.266E-28  Caenorhabditis elegans
  5jbg-assembly1_A  TM=9.027E-01  e=2.602E-08  Gallus gallus
  5jaj-assembly1_A  TM=9.031E-01  e=1.066E-07  Gallus gallus
  5jb2-assembly1_A  TM=8.972E-01  e=1.127E-07  Gallus gallus
  3eqt-assembly1_B  TM=9.277E-01  e=3.685E-07  Homo sapiens

GO terms:
  GO:0005515 protein binding (F, IPI)
  GO:0043186 P granule (C, IDA)
  GO:0008186 ATP-dependent activity, acting on RNA (F, IDA)
  GO:0070090 metaphase plate (C, IDA)
  GO:0000794 condensed nuclear chromosome (C, IDA)
  GO:0005737 cytoplasm (C, IDA)
  GO:0003725 double-stranded RNA binding (F, IDA)
  GO:0003727 single-stranded RNA binding (F, IDA)
  GO:0016887 ATP hydrolysis activity (F, IDA)
  GO:0035194 regulatory ncRNA-mediated post-transcriptional gene silencing (P, IMP)
  GO:1903863 P granule assembly (P, IMP)
  GO:0030422 siRNA processing (P, IMP)
  GO:0070063 RNA polymerase binding (F, IPI)

Organism: Caenorhabditis elegans (NCBI:txid6239)

Solvent-accessible surface area: 17740 Å² total; per-residue (Å²): 146,49,42,14,65,0,27,2,56,86,38,76,88,72,3,4,72,5,89,73,6,37,37,8,181,90,29,25,0,0,5,22,52,62,0,4,142,70,1,65,14,88,45,77,222,121,44,18,181,114,57,25,101,100,20,6,10,6,0,30,0,41,0,69,102,33,143,86,72,2,13,41,0,24,50,3,109,46,0,27,0,0,37,1,43,15,158,14,1,22,0,34,61,51,127,58,165,33,28,20,32,14,17,119,32,48,25,0,48,151,69,24,22,179,4,41,104,9,109,97,86,16,0,123,90,2,86,98,26,7,25,131,68,78,67,21,80,117,27,54,89,40,0,53,87,23,5,162,95,2,51,119,59,8,94,96,61,116,178,127,186,110,72,12,55,0,29,2,44,93,38,78,53,53,3,5,65,4,96,76,4,33,36,11,185,90,30,20,0,0,3,20,41,45,0,1,140,46,0,56,14,84,30,85,181,160,46,19,202,119,23,23,99,86,19,3,10,6,0,29,0,46,0,94,117,42,116,72,60,0,12,44,0,25,48,1,124,56,5,26,0,0,34,0,36,12,178,8,1,19,0,38,10,65,86,62,117,14,19,26,11,34,48,123,25,54,36,0,56,150,82,25,18,168,4,34,128,17,106,111,97,20,5,151,113,4,96,107,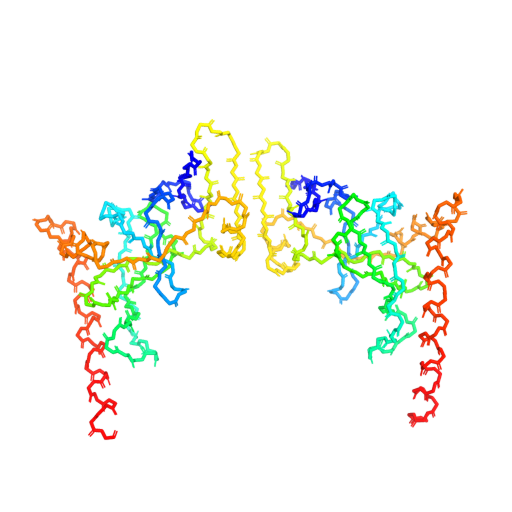12,7,55,106,53,148,106,12,60,119,22,68,90,39,0,32,85,20,2,143,102,2,56,139,86,8,126,94,80,118,144,130,112,192

Radius of gyration: 25.13 Å; Cα contacts (8 Å, |Δi|>4): 637; chains: 2; bounding box: 36×65×75 Å

InterPro domains:
  IPR001650 Helicase, C-terminal domain-like [PF00271] (751-869)
  IPR001650 Helicase, C-terminal domain-like [PS51194] (731-915)
  IPR001650 Helicase, C-terminal domain-like [SM00490] (787-872)
  IPR011545 DEAD/DEAH-box helicase domain [PF00270] (373-541)
  IPR014001 Helicase superfamily 1/2, ATP-binding domain [PS51192] (379-558)
  IPR014001 Helicase superfamily 1/2, ATP-binding domain [SM00487] (367-573)
  IPR021673 RIG-I-like receptor, C-terminal regulatory domain [PF11648] (948-1061)
  IPR021673 RIG-I-like receptor, C-terminal regulatory domain [PS51789] (938-1066)
  IPR027417 P-loop containing nucleoside triphosphate hydrolase [G3DSA:3.40.50.300] (371-918)
  IPR027417 P-loop containing nucleoside triphosphate hydrolase [G3DSA:3.40.50.300] (589-885)
  IPR027417 P-loop containing nucleoside triphosphate hydrolase [SSF52540] (381-869)
  IPR038557 RIG-I-like receptor, C-terminal domain superfamily [G3DSA:2.170.150.30] (940-1066)
  IPR051363 RIG-I-like Receptor (RLR) Helicase [PTHR14074] (327-1072)

Foldseek 3Di:
DWKKFKAFPPPGHTQGIPQQWADDPRQTWGLDLVNVVQKDWAFPVDFDPDADDAKGWTTWIAGNPPRHTFATWIQHRNFIITGGDLQRIWIGTPPDDDIDGDPDVVCCCVPPHNHYHDDPVSRVSRHPSQDDDPSSVVNVVRRVVRVVVSVVVNVVVVVD/DFKKFKAFPVPGHTQDIPQQWADDPQQTWGLDLPNVVQKDWAFPPDADPDADDAWGFTTFIAGNPPRHTFATWIQHNNFITTGGALQRIWIARVVVRDIDRDDHVVVCCVPPHPHHHDDPVSRVSRHCSQPDDPVSVVNVVSRVVRVVVSVVVNVVVVVVVD

B-factor: mean 29.76, std 14.22, range [8.29, 92.73]

Secondary structure (DSSP, 8-state):
---EEEEETTT--EEEEGGGEEEETTEEEE--GGGGGGEEEE--SS--S---SSEEEEEEEEETTT--EEEEEEEETTEEEEEE-GGGEEEEETT---EEE-SSHHHHHHHT---PBP-HHHHHHHTT-S-SSHHHHHHHHHHHHHHHHHHHHHHHHTT-/----EEEETTT--EEEEGGGEEEETTEEEE--GGGGGGEEEE--SS--SS--SSEEEEEEEEETTT--EEEEEEEETTEEEEEE-GGGEEEEETTTTEEE--SSHHHHHHHT---EEP-HHHHHHHTTTTSSSHHHHHHHHHHHHHHHHHHHHHHHHHHHH-

Sequence (322 aa):
NKIYKLMCSSNCSKEFCKKSIYIKKVFSNYMVFDPSVWRFLHVEESKRKVSKYLSEDNQPLSDIKCFHCKLDVGRAYKIRGTYLPQLSVKALTFVQESDYSSMTKAKWSDVEQDLFYISEAIEEDDFRIMLNALSDTEENIEKKIVLDLDSRQHNKQLEMKRFHNKIYKLMMCSSNCSKEFCKSIYIKKVFSNYMVFDPSVWRFLHVESKRKVSKYLSEDDNQPLSDIKCFHCKLDVGRAYKIRGTYLPQLSVKALTFVQEESDYSSMTKAKWSDVEQDLFYISEAIEDDFRRIMLNALSSDTEENIEKKIVLDLDSRQHNKQLEMKRFHIQ